Protein AF-A0A5Z1SLN7-F1 (afdb_monomer_lite)

Foldseek 3Di:
DDWFFFQFWDWDLDHGDGDDPVDGTDDPDDDDDDDPPPCPQRVLQVVVLLVVLHHDPVTPPIWTWIADPVRDIDIPVCSNVDPDDDDGDDPVCCCVAVVVVPDVPDDGPPPDDPPVVVVVVVVVVVVVVVVVVVVVVVVVVVVVVVVVVVVVVVVVVVVVQVVLQVVQVVVLPDPLNVLVDSPRGSVNSVVVCVVCVPPVPVVDDDPVVVVVVSVVSVDDDDPPPPDPPPDDPVVCVVVVVVVCVVVVPDDDDADPDDPVRLVVLVVQCVVVPPQDCQDARPVPRHGDHNVNSVNSVVRNDDPVPDPPPD

Structure (mmCIF, N/CA/C/O backbone):
data_AF-A0A5Z1SLN7-F1
#
_entry.id   AF-A0A5Z1SLN7-F1
#
loop_
_atom_site.group_PDB
_atom_site.id
_atom_site.type_symbol
_atom_site.label_atom_id
_atom_site.label_alt_id
_atom_site.label_comp_id
_atom_site.label_asym_id
_atom_site.label_entity_id
_atom_site.label_seq_id
_atom_site.pdbx_PDB_ins_code
_atom_site.Cartn_x
_atom_site.Cartn_y
_atom_site.Cartn_z
_atom_site.occupancy
_atom_site.B_iso_or_equiv
_atom_site.auth_seq_id
_atom_site.auth_comp_id
_atom_site.auth_asym_id
_atom_site.auth_atom_id
_atom_site.pdbx_PDB_model_num
ATOM 1 N N . MET A 1 1 ? -51.449 11.473 40.391 1.00 75.75 1 MET A N 1
ATOM 2 C CA . MET A 1 1 ? -52.541 10.590 39.923 1.00 75.75 1 MET A CA 1
ATOM 3 C C . MET A 1 1 ? -53.008 9.755 41.094 1.00 75.75 1 MET A C 1
ATOM 5 O O . MET A 1 1 ? -52.162 9.170 41.761 1.00 75.75 1 MET A O 1
ATOM 9 N N . LYS A 1 2 ? -54.315 9.719 41.356 1.00 82.62 2 LYS A N 1
ATOM 10 C CA . LYS A 1 2 ? -54.901 8.938 42.446 1.00 82.62 2 LYS A CA 1
ATOM 11 C C . LYS A 1 2 ? -55.608 7.702 41.888 1.00 82.62 2 LYS A C 1
ATOM 13 O O . LYS A 1 2 ? -56.300 7.783 40.874 1.00 82.62 2 LYS A O 1
ATOM 18 N N . ILE A 1 3 ? -55.428 6.566 42.557 1.00 88.38 3 ILE A N 1
ATOM 19 C CA . ILE A 1 3 ? -56.185 5.340 42.288 1.00 88.38 3 ILE A CA 1
ATOM 20 C C . ILE A 1 3 ? -57.550 5.462 42.968 1.00 88.38 3 ILE A C 1
ATOM 22 O O . ILE A 1 3 ? -57.599 5.763 44.157 1.00 88.38 3 ILE A O 1
ATOM 26 N N . LEU A 1 4 ? -58.639 5.201 42.242 1.00 89.69 4 LEU A N 1
ATOM 27 C CA . LEU A 1 4 ? -59.992 5.165 42.808 1.00 89.69 4 LEU A CA 1
ATOM 28 C C . LEU A 1 4 ? -60.385 3.756 43.250 1.00 89.69 4 LEU A C 1
ATOM 30 O O . LEU A 1 4 ? -60.827 3.566 44.377 1.00 89.69 4 LEU A O 1
ATOM 34 N N . LYS A 1 5 ? -60.213 2.747 42.386 1.00 90.25 5 LYS A N 1
ATOM 35 C CA . LYS A 1 5 ? -60.560 1.345 42.691 1.00 90.25 5 LYS A CA 1
ATOM 36 C C . LYS A 1 5 ? -59.898 0.348 41.744 1.00 90.25 5 LYS A C 1
ATOM 38 O O . LYS A 1 5 ? -59.530 0.698 40.622 1.00 90.25 5 LYS A O 1
ATOM 43 N N . PHE A 1 6 ? -59.823 -0.918 42.150 1.00 90.69 6 PHE A N 1
ATOM 44 C CA . PHE A 1 6 ? -59.476 -2.020 41.247 1.00 90.69 6 PHE A CA 1
ATOM 45 C C . PHE A 1 6 ? -60.722 -2.475 40.486 1.00 90.69 6 PHE A C 1
ATOM 47 O O . PHE A 1 6 ? -61.471 -3.297 40.984 1.00 90.69 6 PHE A O 1
ATOM 54 N N . ASN A 1 7 ? -60.973 -1.947 39.293 1.00 89.94 7 ASN A N 1
ATOM 55 C CA . ASN A 1 7 ? -62.189 -2.231 38.532 1.00 89.94 7 ASN A CA 1
ATOM 56 C C . ASN A 1 7 ? -62.413 -3.735 38.270 1.00 89.94 7 ASN A C 1
ATOM 58 O O . ASN A 1 7 ? -63.507 -4.242 38.519 1.00 89.94 7 ASN A O 1
ATOM 62 N N . GLU A 1 8 ? -61.380 -4.443 37.804 1.00 92.19 8 GLU A N 1
ATOM 63 C CA . GLU A 1 8 ? -61.419 -5.886 37.521 1.00 92.19 8 GLU A CA 1
ATOM 64 C C . GLU A 1 8 ? -60.108 -6.544 37.963 1.00 92.19 8 GLU A C 1
ATOM 66 O O . GLU A 1 8 ? -59.038 -5.973 37.747 1.00 92.19 8 GLU A O 1
ATOM 71 N N . ILE A 1 9 ? -60.168 -7.736 38.565 1.00 92.56 9 ILE A N 1
ATOM 72 C CA . ILE A 1 9 ? -58.982 -8.496 38.986 1.00 92.56 9 ILE A CA 1
ATOM 73 C C . ILE A 1 9 ? -59.133 -9.977 38.625 1.00 92.56 9 ILE A C 1
ATOM 75 O O . ILE A 1 9 ? -60.072 -10.651 39.052 1.00 92.56 9 ILE A O 1
ATOM 79 N N . ASN A 1 10 ? -58.151 -10.496 37.898 1.00 91.62 10 ASN A N 1
ATOM 80 C CA . ASN A 1 10 ? -57.899 -11.913 37.677 1.00 91.62 10 ASN A CA 1
ATOM 81 C C . ASN A 1 10 ? -56.412 -12.196 37.955 1.00 91.62 10 ASN A C 1
ATOM 83 O O . ASN A 1 10 ? -55.583 -12.220 37.047 1.00 91.62 10 ASN A O 1
ATOM 87 N N . PHE A 1 11 ? -56.062 -12.301 39.237 1.00 89.62 11 PHE A N 1
ATOM 88 C CA . PHE A 1 11 ? -54.682 -12.332 39.720 1.00 89.62 11 PHE A CA 1
ATOM 89 C C . PHE A 1 11 ? -54.619 -13.126 41.032 1.00 89.62 11 PHE A C 1
ATOM 91 O O . PHE A 1 11 ? -55.295 -12.787 42.008 1.00 89.62 11 PHE A O 1
ATOM 98 N N . GLY A 1 12 ? -53.812 -14.190 41.063 1.00 87.31 12 GLY A N 1
ATOM 99 C CA . GLY A 1 12 ? -53.668 -15.083 42.215 1.00 87.31 12 GLY A CA 1
ATOM 100 C C . GLY A 1 12 ? -54.995 -15.677 42.705 1.00 87.31 12 GLY A C 1
ATOM 101 O O . GLY A 1 12 ? -55.645 -16.443 42.001 1.00 87.31 12 GLY A O 1
ATOM 102 N N . SER A 1 13 ? -55.390 -15.342 43.936 1.00 88.94 13 SER A N 1
ATOM 103 C CA . SER A 1 13 ? -56.637 -15.820 44.556 1.00 88.94 13 SER A CA 1
ATOM 104 C C . SER A 1 13 ? -57.910 -15.141 44.028 1.00 88.94 13 SER A C 1
ATOM 106 O O . SER A 1 13 ? -59.005 -15.656 44.252 1.00 88.94 13 SER A O 1
ATOM 108 N N . TYR A 1 14 ? -57.796 -14.021 43.306 1.00 90.25 14 TYR A N 1
ATOM 109 C CA . TYR A 1 14 ? -58.937 -13.344 42.692 1.00 90.25 14 TYR A CA 1
ATOM 110 C C . TYR A 1 14 ? -59.193 -13.906 41.295 1.00 90.25 14 TYR A C 1
ATOM 112 O O . TYR A 1 14 ? -58.347 -13.761 40.415 1.00 90.25 14 TYR A O 1
ATOM 120 N N . LYS A 1 15 ? -60.373 -14.497 41.081 1.00 89.62 15 LYS A N 1
ATOM 121 C CA . LYS A 1 15 ? -60.847 -14.966 39.770 1.00 89.62 15 LYS A CA 1
ATOM 122 C C . LYS A 1 15 ? -62.036 -14.121 39.327 1.00 89.62 15 LYS A C 1
ATOM 124 O O . LYS A 1 15 ? -63.084 -14.178 39.964 1.00 89.62 15 LYS A O 1
ATOM 129 N N . ASN A 1 16 ? -61.872 -13.350 38.250 1.00 88.69 16 ASN A N 1
ATOM 130 C CA . ASN A 1 16 ? -62.908 -12.473 37.678 1.00 88.69 16 ASN A CA 1
ATOM 131 C C . ASN A 1 16 ? -63.595 -11.556 38.708 1.00 88.69 16 ASN A C 1
ATOM 133 O O . ASN A 1 16 ? -64.800 -11.304 38.638 1.00 88.69 16 ASN A O 1
ATOM 137 N N . PHE A 1 17 ? -62.835 -11.064 39.682 1.00 91.31 17 PHE A N 1
ATOM 138 C CA . PHE A 1 17 ? -63.358 -10.187 40.717 1.00 91.31 17 PHE A CA 1
ATOM 139 C C . PHE A 1 17 ? -63.682 -8.809 40.133 1.00 91.31 17 PHE A C 1
ATOM 141 O O . PHE A 1 17 ? -62.867 -8.233 39.410 1.00 91.31 17 PHE A O 1
ATOM 148 N N . LYS A 1 18 ? -64.854 -8.270 40.479 1.00 91.06 18 LYS A N 1
ATOM 149 C CA . LYS A 1 18 ? -65.294 -6.923 40.100 1.00 91.06 18 LYS A CA 1
ATOM 150 C C . LYS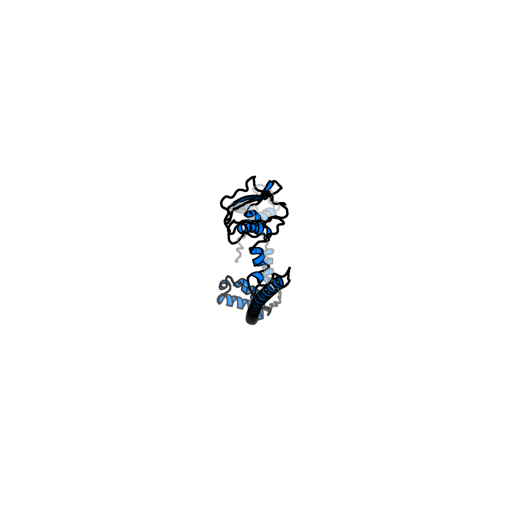 A 1 18 ? -65.549 -6.093 41.347 1.00 91.06 18 LYS A C 1
ATOM 152 O O . LYS A 1 18 ? -66.244 -6.537 42.260 1.00 91.06 18 LYS A O 1
ATOM 157 N N . TRP A 1 19 ? -65.019 -4.875 41.368 1.00 89.12 19 TRP A N 1
ATOM 158 C CA . TRP A 1 19 ? -65.213 -3.960 42.493 1.00 89.12 19 TRP A CA 1
ATOM 159 C C . TRP A 1 19 ? -66.596 -3.330 42.422 1.00 89.12 19 TRP A C 1
ATOM 161 O O . TRP A 1 19 ? -66.829 -2.364 41.687 1.00 89.12 19 TRP A O 1
ATOM 171 N N . GLY A 1 20 ? -67.523 -3.952 43.149 1.00 82.44 20 GLY A N 1
ATOM 172 C CA . GLY A 1 20 ? -68.922 -3.553 43.201 1.00 82.44 20 GLY A CA 1
ATOM 173 C C . GLY A 1 20 ? -69.126 -2.161 43.799 1.00 82.44 20 GLY A C 1
ATOM 174 O O . GLY A 1 20 ? -68.256 -1.617 44.474 1.00 82.44 20 GLY A O 1
ATOM 175 N N . ASN A 1 21 ? -70.318 -1.608 43.576 1.00 77.19 21 ASN A N 1
ATOM 176 C CA . ASN A 1 21 ? -70.695 -0.267 44.042 1.00 77.19 21 ASN A CA 1
ATOM 177 C C . ASN A 1 21 ? -70.810 -0.158 45.572 1.00 77.19 21 ASN A C 1
ATOM 179 O O . ASN A 1 21 ? -70.853 0.942 46.104 1.00 77.19 21 ASN A O 1
ATOM 183 N N . ASN A 1 22 ? -70.837 -1.294 46.272 1.00 82.56 22 ASN A N 1
ATOM 184 C CA . ASN A 1 22 ? -70.944 -1.358 47.730 1.00 82.56 22 ASN A CA 1
ATOM 185 C C . ASN A 1 22 ? -69.575 -1.265 48.427 1.00 82.56 22 ASN A C 1
ATOM 187 O O . ASN A 1 22 ? -69.512 -1.310 49.652 1.00 82.56 22 ASN A O 1
ATOM 191 N N . LEU A 1 23 ? -68.479 -1.208 47.665 1.00 84.88 23 LEU A N 1
ATOM 192 C CA . LEU A 1 23 ? -67.124 -1.091 48.191 1.00 84.88 23 LEU A CA 1
ATOM 193 C C . LEU A 1 23 ? -66.634 0.346 48.038 1.00 84.88 23 LEU A C 1
ATOM 195 O O . LEU A 1 23 ? -66.737 0.928 46.958 1.00 84.88 23 LEU A O 1
ATOM 199 N N . GLU A 1 24 ? -66.056 0.886 49.108 1.00 88.00 24 GLU A N 1
ATOM 200 C CA . GLU A 1 24 ? -65.474 2.226 49.094 1.00 88.00 24 GLU A CA 1
ATOM 201 C C . GLU A 1 24 ? -64.303 2.333 48.103 1.00 88.00 24 GLU A C 1
ATOM 203 O O . GLU A 1 24 ? -63.611 1.355 47.791 1.00 88.00 24 GLU A O 1
ATOM 208 N N . GLU A 1 25 ? -64.088 3.550 47.611 1.00 91.44 25 GLU A N 1
ATOM 209 C CA . GLU A 1 25 ? -62.904 3.916 46.839 1.00 91.44 25 GLU A CA 1
ATOM 210 C C . GLU A 1 25 ? -61.678 4.089 47.746 1.00 91.44 25 GLU A C 1
ATOM 212 O O . GLU A 1 25 ? -61.784 4.333 48.952 1.00 91.44 25 GLU A O 1
ATOM 217 N N . PHE A 1 26 ? -60.489 3.992 47.151 1.00 91.38 26 PHE A N 1
ATOM 218 C CA . PHE A 1 26 ? -59.230 4.186 47.856 1.00 91.38 26 PHE A CA 1
ATOM 219 C C . PHE A 1 26 ? -59.092 5.619 48.392 1.00 91.38 26 PHE A C 1
ATOM 221 O O . PHE A 1 26 ? -59.265 6.624 47.691 1.00 91.38 26 PHE A O 1
ATOM 228 N N . LYS A 1 27 ? -58.701 5.708 49.662 1.00 90.69 27 LYS A N 1
ATOM 229 C CA . LYS A 1 27 ? -58.324 6.942 50.362 1.00 90.69 27 LYS A CA 1
ATOM 230 C C . LYS A 1 27 ? -56.803 7.127 50.313 1.00 90.69 27 LYS A C 1
ATOM 232 O O . LYS A 1 27 ? -56.095 6.341 49.690 1.00 90.69 27 LYS A O 1
ATOM 237 N N . THR A 1 28 ? -56.276 8.161 50.966 1.00 88.25 28 THR A N 1
ATOM 238 C CA . THR A 1 28 ? -54.818 8.370 51.082 1.00 88.25 28 THR A CA 1
ATOM 239 C C . THR A 1 28 ? -54.135 7.224 51.833 1.00 88.25 28 THR A C 1
ATOM 241 O O . THR A 1 28 ? -53.036 6.812 51.480 1.00 88.25 28 THR A O 1
ATOM 244 N N . ILE A 1 29 ? -54.808 6.675 52.849 1.00 91.25 29 ILE A N 1
ATOM 245 C CA . ILE A 1 29 ? -54.355 5.522 53.631 1.00 91.25 29 ILE A CA 1
ATOM 246 C C . ILE A 1 29 ? -55.463 4.476 53.598 1.00 91.25 29 ILE A C 1
ATOM 248 O O . ILE A 1 29 ? -56.622 4.790 53.863 1.00 91.25 29 ILE A O 1
ATOM 252 N N . ASN A 1 30 ? -55.105 3.234 53.275 1.00 91.62 30 ASN A N 1
ATOM 253 C CA . ASN A 1 30 ? -56.046 2.124 53.161 1.00 91.62 30 ASN A CA 1
ATOM 254 C C . ASN A 1 30 ? -55.505 0.925 53.928 1.00 91.62 30 ASN A C 1
ATOM 256 O O . ASN A 1 30 ? -54.375 0.496 53.694 1.00 91.62 30 ASN A O 1
ATOM 260 N N . ILE A 1 31 ? -56.319 0.378 54.827 1.00 92.56 31 ILE A N 1
ATOM 261 C CA . ILE A 1 31 ? -55.954 -0.765 55.663 1.00 92.56 31 ILE A CA 1
ATOM 262 C C . ILE A 1 31 ? -56.856 -1.937 55.285 1.00 92.56 31 ILE A C 1
ATOM 264 O O . ILE A 1 31 ? -58.069 -1.885 55.473 1.00 92.56 31 ILE A O 1
ATOM 268 N N . PHE A 1 32 ? -56.254 -3.008 54.770 1.00 90.62 32 PHE A N 1
ATOM 269 C CA . PHE A 1 32 ? -56.955 -4.241 54.411 1.00 90.62 32 PHE A CA 1
ATOM 270 C C . PHE A 1 32 ? -56.711 -5.312 55.474 1.00 90.62 32 PHE A C 1
ATOM 272 O O . PHE A 1 32 ? -55.586 -5.781 55.643 1.00 90.62 32 PHE A O 1
ATOM 279 N N . TYR A 1 33 ? -57.769 -5.746 56.158 1.00 91.50 33 TYR A N 1
ATOM 280 C CA . TYR A 1 33 ? -57.727 -6.808 57.167 1.00 91.50 33 TYR A CA 1
ATOM 281 C C . TYR A 1 33 ? -58.798 -7.872 56.888 1.00 91.50 33 TYR A C 1
ATOM 283 O O . TYR A 1 33 ? -59.703 -7.675 56.083 1.00 91.50 33 TYR A O 1
ATOM 291 N N . GLY A 1 34 ? -58.653 -9.058 57.482 1.00 90.88 34 GLY A N 1
ATOM 292 C CA . GLY A 1 34 ? -59.536 -10.198 57.218 1.00 90.88 34 GLY A CA 1
ATOM 293 C C . GLY A 1 34 ? -58.877 -11.538 57.531 1.00 90.88 34 GLY A C 1
ATOM 294 O O . GLY A 1 34 ? -57.684 -11.590 57.836 1.00 90.88 34 GLY A O 1
ATOM 295 N N . ARG A 1 35 ? -59.633 -12.635 57.411 1.00 91.00 35 ARG A N 1
ATOM 296 C CA . ARG A 1 35 ? -59.171 -14.003 57.733 1.00 91.00 35 ARG A CA 1
ATOM 297 C C . ARG A 1 35 ? -57.972 -14.432 56.885 1.00 91.00 35 ARG A C 1
ATOM 299 O O . ARG A 1 35 ? -57.740 -13.907 55.796 1.00 91.00 35 ARG A O 1
ATOM 306 N N . ASN A 1 36 ? -57.206 -15.409 57.362 1.00 87.06 36 ASN A N 1
ATOM 307 C CA . ASN A 1 36 ? -56.159 -16.028 56.548 1.00 87.06 36 ASN A CA 1
ATOM 308 C C . ASN A 1 36 ? -56.747 -16.538 55.225 1.00 87.06 36 ASN A C 1
ATOM 310 O O . ASN A 1 36 ? -57.910 -16.931 55.175 1.00 87.06 36 ASN A O 1
ATOM 314 N N . TYR A 1 37 ? -55.954 -16.472 54.154 1.00 84.44 37 TYR A N 1
ATOM 315 C CA . TYR A 1 37 ? -56.356 -16.849 52.791 1.00 84.44 37 TYR A CA 1
ATOM 316 C C . TYR A 1 37 ? -57.444 -15.979 52.134 1.00 84.44 37 TYR A C 1
ATOM 318 O O . TYR A 1 37 ? -57.849 -16.260 51.014 1.00 84.44 37 TYR A O 1
ATOM 326 N N . SER A 1 38 ? -57.849 -14.857 52.740 1.00 87.56 38 SER A N 1
ATOM 327 C CA . SER A 1 38 ? -58.841 -13.933 52.159 1.00 87.56 38 SER A CA 1
ATOM 328 C C . SER A 1 38 ? -58.334 -13.064 50.988 1.00 87.56 38 SER A C 1
ATOM 330 O O . SER A 1 38 ? -58.973 -12.074 50.652 1.00 87.56 38 SER A O 1
ATOM 332 N N . GLY A 1 39 ? -57.152 -13.341 50.429 1.00 88.38 39 GLY A N 1
ATOM 333 C CA . GLY A 1 39 ? -56.602 -12.609 49.275 1.00 88.38 39 GLY A CA 1
ATOM 334 C C . GLY A 1 39 ? -55.884 -11.277 49.556 1.00 88.38 39 GLY A C 1
ATOM 335 O O . GLY A 1 39 ? -55.365 -10.669 48.626 1.00 88.38 39 GLY A O 1
ATOM 336 N N . LYS A 1 40 ? -55.751 -10.836 50.817 1.00 91.69 40 LYS A N 1
ATOM 337 C CA . LYS A 1 40 ? -55.097 -9.549 51.177 1.00 91.69 40 LYS A CA 1
ATOM 338 C C . LYS A 1 40 ? -53.711 -9.366 50.551 1.00 91.69 40 LYS A C 1
ATOM 340 O O . LYS A 1 40 ? -53.435 -8.348 49.922 1.00 91.69 40 LYS A O 1
ATOM 345 N N . THR A 1 41 ? -52.842 -10.367 50.700 1.00 89.69 41 THR A N 1
ATOM 346 C CA . THR A 1 41 ? -51.478 -10.325 50.159 1.00 89.69 41 THR A CA 1
ATOM 347 C C . THR A 1 41 ? -51.499 -10.237 48.637 1.00 89.69 41 THR A C 1
ATOM 349 O O . THR A 1 41 ? -50.784 -9.421 48.066 1.00 89.69 41 THR A O 1
ATOM 352 N N . THR A 1 42 ? -52.374 -11.005 47.985 1.00 90.19 42 THR A N 1
ATOM 353 C CA . THR A 1 42 ? -52.568 -10.973 46.533 1.00 90.19 42 THR A CA 1
ATOM 354 C C . THR A 1 42 ? -52.953 -9.575 46.045 1.00 90.19 42 THR A C 1
ATOM 356 O O . THR A 1 42 ? -52.324 -9.067 45.124 1.00 90.19 42 THR A O 1
ATOM 359 N N . LEU A 1 43 ? -53.908 -8.914 46.707 1.00 90.94 43 LEU A N 1
ATOM 360 C CA . LEU A 1 43 ? -54.314 -7.547 46.365 1.00 90.94 43 LEU A CA 1
ATOM 361 C C . LEU A 1 43 ? -53.161 -6.549 46.552 1.00 90.94 43 LEU A C 1
ATOM 363 O O . LEU A 1 43 ? -52.874 -5.744 45.668 1.00 90.94 43 LEU A O 1
ATOM 367 N N . SER A 1 44 ? -52.454 -6.642 47.683 1.00 92.31 44 SER A N 1
ATOM 368 C CA . SER A 1 44 ? -51.310 -5.770 47.973 1.00 92.31 44 SER A CA 1
ATOM 369 C C . SER A 1 44 ? -50.165 -5.940 46.968 1.00 92.31 44 SER A C 1
ATOM 371 O O . SER A 1 44 ? -49.479 -4.974 46.658 1.00 92.31 44 SER A O 1
ATOM 373 N N . ARG A 1 45 ? -49.974 -7.145 46.413 1.00 91.88 45 ARG A N 1
ATOM 374 C CA . ARG A 1 45 ? -48.933 -7.427 45.415 1.00 91.88 45 ARG A CA 1
ATOM 375 C C . ARG A 1 45 ? -49.182 -6.711 44.095 1.00 91.88 45 ARG A C 1
ATOM 377 O O . ARG A 1 45 ? -48.220 -6.240 43.502 1.00 91.88 45 ARG A O 1
ATOM 384 N N . ILE A 1 46 ? -50.444 -6.563 43.685 1.00 91.62 46 ILE A N 1
ATOM 385 C CA . ILE A 1 46 ? -50.804 -5.773 42.499 1.00 91.62 46 ILE A CA 1
ATOM 386 C C . ILE A 1 46 ? -50.368 -4.318 42.699 1.00 91.62 46 ILE A C 1
ATOM 388 O O . ILE A 1 46 ? -49.665 -3.770 41.857 1.00 91.62 46 ILE A O 1
ATOM 392 N N . ALA A 1 47 ? -50.714 -3.708 43.838 1.00 91.62 47 ALA A N 1
ATOM 393 C CA . ALA A 1 47 ? -50.272 -2.350 44.157 1.00 91.62 47 ALA A CA 1
ATOM 394 C C . ALA A 1 47 ? -48.737 -2.261 44.253 1.00 91.62 47 ALA A C 1
ATOM 396 O O . ALA A 1 47 ? -48.130 -1.355 43.694 1.00 91.62 47 ALA A O 1
ATOM 397 N N . ARG A 1 48 ? -48.081 -3.236 44.888 1.00 91.38 48 ARG A N 1
ATOM 398 C CA . ARG A 1 48 ? -46.619 -3.255 45.040 1.00 91.38 48 ARG A CA 1
ATOM 399 C C . ARG A 1 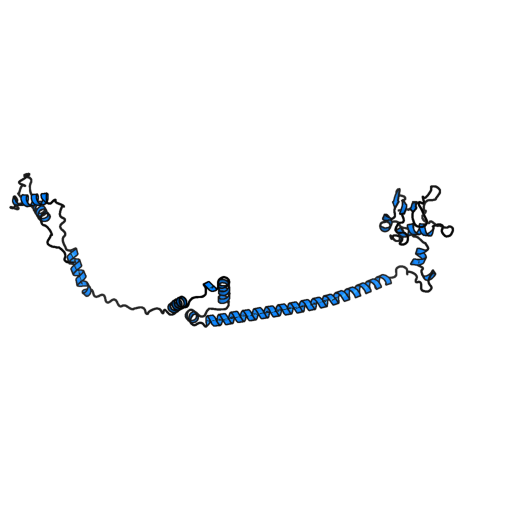48 ? -45.889 -3.327 43.696 1.00 91.38 48 ARG A C 1
ATOM 401 O O . ARG A 1 48 ? -44.813 -2.751 43.561 1.00 91.38 48 ARG A O 1
ATOM 408 N N . SER A 1 49 ? -46.463 -3.992 42.693 1.00 91.31 49 SER A N 1
ATOM 409 C CA . SER A 1 49 ? -45.888 -4.012 41.346 1.00 91.31 49 SER A CA 1
ATOM 410 C C . SER A 1 49 ? -45.748 -2.608 40.755 1.00 91.31 49 SER A C 1
ATOM 412 O O . SER A 1 49 ? -44.719 -2.311 40.150 1.00 91.31 49 SER A O 1
ATOM 414 N N . PHE A 1 50 ? -46.724 -1.726 40.991 1.00 90.56 50 PHE A N 1
ATOM 415 C CA . PHE A 1 50 ? -46.646 -0.321 40.581 1.00 90.56 50 PHE A CA 1
ATOM 416 C C . PHE A 1 50 ? -45.647 0.491 41.424 1.00 90.56 50 PHE A C 1
ATOM 418 O O . PHE A 1 50 ? -44.971 1.350 40.869 1.00 90.56 50 PHE A O 1
ATOM 425 N N . GLU A 1 51 ? -45.488 0.197 42.722 1.00 90.62 51 GLU A N 1
ATOM 426 C CA . GLU A 1 51 ? -44.461 0.838 43.567 1.00 90.62 51 GLU A CA 1
ATOM 427 C C . GLU A 1 51 ? -43.038 0.522 43.075 1.00 90.62 51 GLU A C 1
ATOM 429 O O . GLU A 1 51 ? -42.205 1.417 42.941 1.00 90.62 51 GLU A O 1
ATOM 434 N N . LEU A 1 52 ? -42.754 -0.756 42.803 1.00 89.56 52 LEU A N 1
ATOM 435 C CA . LEU A 1 52 ? -41.425 -1.227 42.393 1.00 89.56 52 LEU A CA 1
ATOM 436 C C . LEU A 1 52 ? -41.175 -1.117 40.884 1.00 89.56 52 LEU A C 1
ATOM 438 O O . LEU A 1 52 ? -40.074 -1.428 40.429 1.00 89.56 52 LEU A O 1
ATOM 442 N N . LYS A 1 53 ? -42.191 -0.721 40.105 1.00 89.62 53 LYS A N 1
ATOM 443 C CA . LYS A 1 53 ? -42.175 -0.713 38.632 1.00 89.62 53 LYS A CA 1
ATOM 444 C C . LYS A 1 53 ? -41.727 -2.056 38.045 1.00 89.62 53 LYS A C 1
ATOM 446 O O . LYS A 1 53 ? -41.008 -2.108 37.048 1.00 89.62 53 LYS A O 1
ATOM 451 N N . LYS A 1 54 ? -42.142 -3.153 38.684 1.00 89.19 54 LYS A N 1
ATOM 452 C CA . LYS A 1 54 ? -41.757 -4.527 38.337 1.00 89.19 54 LYS A CA 1
ATOM 453 C C . LYS A 1 54 ? -42.957 -5.460 38.474 1.00 89.19 54 LYS A C 1
ATOM 455 O O . LYS A 1 54 ? -43.696 -5.412 39.459 1.00 89.19 54 LYS A O 1
ATOM 460 N N . HIS A 1 55 ? -43.137 -6.340 37.495 1.00 85.94 55 HIS A N 1
ATOM 461 C CA . HIS A 1 55 ? -44.146 -7.393 37.568 1.00 85.94 55 HIS A CA 1
ATOM 462 C C . HIS A 1 55 ? -43.852 -8.359 38.719 1.00 85.94 55 HIS A C 1
ATOM 464 O O . HIS A 1 55 ? -42.697 -8.600 39.072 1.00 85.94 55 HIS A O 1
ATOM 470 N N . ASN A 1 56 ? -44.908 -8.901 39.321 1.00 82.88 56 ASN A N 1
ATOM 471 C CA . ASN A 1 56 ? -44.763 -9.926 40.342 1.00 82.88 56 ASN A CA 1
ATOM 472 C C . ASN A 1 56 ? -44.313 -11.248 39.696 1.00 82.88 56 ASN A C 1
ATOM 474 O O . ASN A 1 56 ? -44.935 -11.702 38.740 1.00 82.88 56 ASN A O 1
ATOM 478 N N . GLU A 1 57 ? -43.256 -11.858 40.229 1.00 79.88 57 GLU A N 1
ATOM 479 C CA . GLU A 1 57 ? -42.663 -13.083 39.674 1.00 79.88 57 GLU A CA 1
ATOM 480 C C . GLU A 1 57 ? -43.566 -14.317 39.849 1.00 79.88 57 GLU A C 1
ATOM 482 O O . GLU A 1 57 ? -43.529 -15.215 39.014 1.00 79.88 57 GLU A O 1
ATOM 487 N N . ASP A 1 58 ? -44.429 -14.336 40.873 1.00 76.94 58 ASP A N 1
ATOM 488 C CA . ASP A 1 58 ? -45.303 -15.480 41.174 1.00 76.94 58 ASP A CA 1
ATOM 489 C C . ASP A 1 58 ? -46.535 -15.551 40.247 1.00 76.94 58 ASP A C 1
ATOM 491 O O . ASP A 1 58 ? -47.206 -16.581 40.183 1.00 76.94 58 ASP A O 1
ATOM 495 N N . PHE A 1 59 ? -46.883 -14.454 39.561 1.00 76.88 59 PHE A N 1
ATOM 496 C CA . PHE A 1 59 ? -48.147 -14.316 38.822 1.00 76.88 59 PHE A CA 1
ATOM 497 C C . PHE A 1 59 ? -47.967 -13.540 37.509 1.00 76.88 59 PHE A C 1
ATOM 499 O O . PHE A 1 59 ? -48.547 -12.468 37.319 1.00 76.88 59 PHE A O 1
ATOM 506 N N . LEU A 1 60 ? -47.167 -14.099 36.599 1.00 73.25 60 LEU A N 1
ATOM 507 C CA . LEU A 1 60 ? -46.849 -13.493 35.300 1.00 73.25 60 LEU A CA 1
ATOM 508 C C . LEU A 1 60 ? -48.078 -13.332 34.382 1.00 73.25 60 LEU A C 1
ATOM 510 O O . LEU A 1 60 ? -48.178 -12.327 33.685 1.00 73.25 60 LEU A O 1
ATOM 514 N N . ASP A 1 61 ? -49.044 -14.254 34.447 1.00 77.19 61 ASP A N 1
ATOM 515 C CA . ASP A 1 61 ? -50.262 -14.247 33.610 1.00 77.19 61 ASP A CA 1
ATOM 516 C C . ASP A 1 61 ? -51.448 -13.485 34.235 1.00 77.19 61 ASP A C 1
ATOM 518 O O . ASP A 1 61 ? -52.593 -13.572 33.779 1.00 77.19 61 ASP A O 1
ATOM 522 N N . GLY A 1 62 ? -51.210 -12.775 35.338 1.00 82.38 62 GLY A N 1
ATOM 523 C CA . GLY A 1 62 ? -52.262 -12.079 36.061 1.00 82.38 62 GLY A CA 1
ATOM 524 C C . GLY A 1 62 ? -52.733 -10.807 35.345 1.00 82.38 62 GLY A C 1
ATOM 525 O O . GLY A 1 62 ? -51.931 -9.966 34.946 1.00 82.38 62 GLY A O 1
ATOM 526 N N . ASN A 1 63 ? -54.052 -10.629 35.245 1.00 89.94 63 ASN A N 1
ATOM 527 C CA . ASN A 1 63 ? -54.687 -9.491 34.580 1.00 89.94 63 ASN A CA 1
ATOM 528 C C . ASN A 1 63 ? -55.498 -8.663 35.577 1.00 89.94 63 ASN A C 1
ATOM 530 O O . ASN A 1 63 ? -56.244 -9.206 36.391 1.00 89.94 63 ASN A O 1
ATOM 534 N N . PHE A 1 64 ? -55.401 -7.341 35.505 1.00 92.19 64 PHE A N 1
ATOM 535 C CA . PHE A 1 64 ? -56.194 -6.442 36.343 1.00 92.19 64 PHE A CA 1
ATOM 536 C C . PHE A 1 64 ? -56.414 -5.099 35.646 1.00 92.19 64 PHE A C 1
ATOM 538 O O . PHE A 1 64 ? -55.647 -4.704 34.771 1.00 92.19 64 PHE A O 1
ATOM 545 N N . LYS A 1 65 ? -57.462 -4.386 36.057 1.00 92.56 65 LYS A N 1
ATOM 546 C CA . LYS A 1 65 ? -57.757 -3.016 35.629 1.00 92.56 65 LYS A CA 1
ATOM 547 C C . LYS A 1 65 ? -57.942 -2.131 36.844 1.00 92.56 65 LYS A C 1
ATOM 549 O O . LYS A 1 65 ? -58.788 -2.412 37.692 1.00 92.56 65 LYS A O 1
ATOM 554 N N . ILE A 1 66 ? -57.198 -1.039 36.904 1.00 91.38 66 ILE A N 1
ATOM 555 C CA . ILE A 1 66 ? -57.258 -0.049 37.979 1.00 91.38 66 ILE A CA 1
ATOM 556 C C . ILE A 1 66 ? -57.862 1.225 37.418 1.00 91.38 66 ILE A C 1
ATOM 558 O O . ILE A 1 66 ? -57.366 1.727 36.418 1.00 91.38 66 ILE A O 1
ATOM 562 N N . LYS A 1 67 ? -58.910 1.749 38.051 1.00 91.19 67 LYS A N 1
ATOM 563 C CA . LYS A 1 67 ? -59.518 3.023 37.666 1.00 91.19 67 LYS A CA 1
ATOM 564 C C . LYS A 1 67 ? -58.800 4.174 38.367 1.00 91.19 67 LYS A C 1
ATOM 566 O O . LYS A 1 67 ? -58.640 4.139 39.592 1.00 91.19 67 LYS A O 1
ATOM 571 N N . LEU A 1 68 ? -58.414 5.182 37.599 1.00 90.44 68 LEU A N 1
ATOM 572 C CA . LEU A 1 68 ? -57.833 6.429 38.082 1.00 90.44 68 LEU A CA 1
ATOM 573 C C . LEU A 1 68 ? -58.886 7.545 38.164 1.00 90.44 68 LEU A C 1
ATOM 575 O O . LEU A 1 68 ? -59.988 7.435 37.625 1.00 90.44 68 LEU A O 1
ATOM 579 N N . GLU A 1 69 ? -58.535 8.619 38.866 1.00 87.75 69 GLU A N 1
ATOM 580 C CA . GLU A 1 69 ? -59.382 9.806 39.051 1.00 87.75 69 GLU A CA 1
ATOM 581 C C . GLU A 1 69 ? -59.667 10.570 37.748 1.00 87.75 69 GLU A C 1
ATOM 583 O O . GLU A 1 69 ? -60.749 11.122 37.583 1.00 87.75 69 GLU A O 1
ATOM 588 N N . ASP A 1 70 ? -58.742 10.529 36.788 1.00 84.75 70 ASP A N 1
ATOM 589 C CA . ASP A 1 70 ? -58.877 11.136 35.455 1.00 84.75 70 ASP A CA 1
ATOM 590 C C . ASP A 1 70 ? -59.785 10.334 34.499 1.00 84.75 70 ASP A C 1
ATOM 592 O O . ASP A 1 70 ? -59.963 10.708 33.343 1.00 84.75 70 ASP A O 1
ATOM 596 N N . GLY A 1 71 ? -60.360 9.223 34.970 1.00 81.50 71 GLY A N 1
ATOM 597 C CA . GLY A 1 71 ? -61.193 8.322 34.176 1.00 81.50 71 GLY A CA 1
ATOM 598 C C . GLY A 1 71 ? -60.411 7.283 33.369 1.00 81.50 71 GLY A C 1
ATOM 599 O O . GLY A 1 71 ? -61.035 6.381 32.805 1.00 81.50 71 GLY A O 1
ATOM 600 N N . ASN A 1 72 ? -59.075 7.348 33.355 1.00 89.00 72 ASN A N 1
ATOM 601 C CA . ASN A 1 72 ? -58.234 6.368 32.677 1.00 89.00 72 ASN A CA 1
ATOM 602 C C . ASN A 1 72 ? -58.117 5.064 33.477 1.00 89.00 72 ASN A C 1
ATOM 604 O O . ASN A 1 72 ? -58.381 4.997 34.685 1.00 89.00 72 ASN A O 1
ATOM 608 N N . PHE A 1 73 ? -57.686 4.010 32.783 1.00 90.19 73 PHE A N 1
ATOM 609 C CA . PHE A 1 73 ? -57.434 2.704 33.378 1.00 90.19 73 PHE A CA 1
ATOM 610 C C . PHE A 1 73 ? -55.969 2.308 33.236 1.00 90.19 73 PHE A C 1
ATOM 612 O O . PHE A 1 73 ? -55.395 2.448 32.161 1.00 90.19 73 PHE A O 1
ATOM 619 N N . LEU A 1 74 ? -55.396 1.757 34.307 1.00 91.06 74 LEU A N 1
ATOM 620 C CA . LEU A 1 74 ? -54.096 1.093 34.264 1.00 91.06 74 LEU A CA 1
ATOM 621 C C . LEU A 1 74 ? -54.273 -0.418 34.243 1.00 91.06 74 LEU A C 1
ATOM 623 O O . LEU A 1 74 ? -55.119 -0.973 34.953 1.00 91.06 74 LEU A O 1
ATOM 627 N N . THR A 1 75 ? -53.432 -1.069 33.456 1.00 91.38 75 THR A N 1
ATOM 628 C CA . THR A 1 75 ? -53.386 -2.518 33.277 1.00 91.38 75 THR A CA 1
ATOM 629 C C . THR A 1 75 ? -52.026 -3.070 33.693 1.00 91.38 75 THR A C 1
ATOM 631 O O . THR A 1 75 ? -51.116 -2.327 34.068 1.00 91.38 75 THR A O 1
ATOM 634 N N . GLN A 1 76 ? -51.860 -4.388 33.606 1.00 87.25 76 GLN A N 1
ATOM 635 C CA . GLN A 1 76 ? -50.579 -5.051 33.830 1.00 87.25 76 GLN A CA 1
ATOM 636 C C . GLN A 1 76 ? -49.458 -4.481 32.948 1.00 87.25 76 GLN A C 1
ATOM 638 O O . GLN A 1 76 ? -48.331 -4.360 33.414 1.00 87.25 76 GLN A O 1
ATOM 643 N N . ASN A 1 77 ? -49.759 -4.046 31.721 1.00 89.12 77 ASN A N 1
ATOM 644 C CA . ASN A 1 77 ? -48.756 -3.514 30.790 1.00 89.12 77 ASN A CA 1
ATOM 645 C C . ASN A 1 77 ? -48.212 -2.138 31.208 1.00 89.12 77 ASN A C 1
ATOM 647 O O . ASN A 1 77 ? -47.132 -1.733 30.773 1.00 89.12 77 ASN A O 1
ATOM 651 N N . ASP A 1 78 ? -48.936 -1.429 32.074 1.00 90.06 78 ASP A N 1
ATOM 652 C CA . ASP A 1 78 ? -48.602 -0.066 32.488 1.00 90.06 78 ASP A CA 1
ATOM 653 C C . ASP A 1 78 ? -47.739 -0.030 33.756 1.00 90.06 78 ASP A C 1
ATOM 655 O O . ASP A 1 78 ? -47.240 1.028 34.137 1.00 90.06 78 ASP A O 1
ATOM 659 N N . VAL A 1 79 ? -47.516 -1.184 34.395 1.00 87.12 79 VAL A N 1
ATOM 660 C CA . VAL A 1 79 ? -46.795 -1.328 35.671 1.00 87.12 79 VAL A CA 1
ATOM 661 C C . VAL A 1 79 ? -45.429 -0.639 35.657 1.00 87.12 79 VAL A C 1
ATOM 663 O O . VAL A 1 79 ? -45.109 0.113 36.574 1.00 87.12 79 VAL A O 1
ATOM 666 N N . ILE A 1 80 ? -44.632 -0.856 34.608 1.00 87.94 80 ILE A N 1
ATOM 667 C CA . ILE A 1 80 ? -43.260 -0.327 34.515 1.00 87.94 80 ILE A CA 1
ATOM 668 C C . ILE A 1 80 ? -43.257 1.184 34.228 1.00 87.94 80 ILE A C 1
ATOM 670 O O . ILE A 1 80 ? -42.395 1.919 34.709 1.00 87.94 80 ILE A O 1
ATOM 674 N N . LYS A 1 81 ? -44.221 1.659 33.429 1.00 87.00 81 LYS A N 1
ATOM 675 C CA . LYS A 1 81 ? -44.276 3.043 32.923 1.00 87.00 81 LYS A CA 1
ATOM 676 C C . LYS A 1 81 ? -45.083 3.986 33.812 1.00 87.00 81 LYS A C 1
ATOM 678 O O . LYS A 1 81 ? -45.095 5.189 33.570 1.00 87.00 81 LYS A O 1
ATOM 683 N N . SER A 1 82 ? -45.764 3.452 34.818 1.00 84.00 82 SER A N 1
ATOM 684 C CA . SER A 1 82 ? -46.629 4.231 35.688 1.00 84.00 82 SER A CA 1
ATOM 685 C C . SER A 1 82 ? -45.852 5.235 36.548 1.00 84.00 82 SER A C 1
ATOM 687 O O . SER A 1 82 ? -44.748 4.967 37.034 1.00 84.00 82 SER A O 1
ATOM 689 N N . ASN A 1 83 ? -46.477 6.395 36.761 1.00 84.50 83 ASN A N 1
ATOM 690 C CA . ASN A 1 83 ? -46.007 7.470 37.639 1.00 84.50 83 ASN A CA 1
ATOM 691 C C . ASN A 1 83 ? -46.850 7.568 38.921 1.00 84.50 83 ASN A C 1
ATOM 693 O O . ASN A 1 83 ? -47.006 8.645 39.496 1.00 84.50 83 ASN A O 1
ATOM 697 N N . LEU A 1 84 ? -47.443 6.452 39.347 1.00 85.81 84 LEU A N 1
ATOM 698 C CA . LEU A 1 84 ? -48.147 6.373 40.619 1.00 85.81 84 LEU A CA 1
ATOM 699 C C . LEU A 1 84 ? -47.161 6.495 41.785 1.00 85.81 84 LEU A C 1
ATOM 701 O O . LEU A 1 84 ? -46.195 5.742 41.867 1.00 85.81 84 LEU A O 1
ATOM 705 N N . ASP A 1 85 ? -47.445 7.418 42.702 1.00 88.62 85 ASP A N 1
ATOM 706 C CA . ASP A 1 85 ? -46.745 7.519 43.980 1.00 88.62 85 ASP A CA 1
ATOM 707 C C . ASP A 1 85 ? -47.533 6.743 45.035 1.00 88.62 85 ASP A C 1
ATOM 709 O O . ASP A 1 85 ? -48.532 7.216 45.579 1.00 88.62 85 ASP A O 1
ATOM 713 N N . ILE A 1 86 ? -47.137 5.491 45.240 1.00 89.81 86 ILE A N 1
ATOM 714 C CA . ILE A 1 86 ? -47.787 4.569 46.167 1.00 89.81 86 ILE A CA 1
ATOM 715 C C . ILE A 1 86 ? -46.735 3.843 46.996 1.00 89.81 86 ILE A C 1
ATOM 717 O O . ILE A 1 86 ? -45.645 3.530 46.517 1.00 89.81 86 ILE A O 1
ATOM 721 N N . ARG A 1 87 ? -47.086 3.551 48.248 1.00 91.38 87 ARG A N 1
ATOM 722 C CA . ARG A 1 87 ? -46.257 2.789 49.182 1.00 91.38 87 ARG A CA 1
ATOM 723 C C . ARG A 1 87 ? -47.040 1.605 49.705 1.00 91.38 87 ARG A C 1
ATOM 725 O O . ARG A 1 87 ? -48.153 1.780 50.205 1.00 91.38 87 ARG A O 1
ATOM 732 N N . VAL A 1 88 ? -46.469 0.410 49.601 1.00 92.44 88 VAL A N 1
ATOM 733 C CA . VAL A 1 88 ? -47.136 -0.824 50.011 1.00 92.44 88 VAL A CA 1
ATOM 734 C C . VAL A 1 88 ? -46.367 -1.503 51.130 1.00 92.44 88 VAL A C 1
ATOM 736 O O . VAL A 1 88 ? -45.337 -2.143 50.933 1.00 92.44 88 VAL A O 1
ATOM 739 N N . TYR A 1 89 ? -46.946 -1.444 52.325 1.00 91.31 89 TYR A N 1
ATOM 740 C CA . TYR A 1 89 ? -46.481 -2.222 53.461 1.00 91.31 89 TYR A CA 1
ATOM 741 C C . TYR A 1 89 ? -47.195 -3.581 53.495 1.00 91.31 89 TYR A C 1
ATOM 743 O O . TYR A 1 89 ? -48.350 -3.684 53.906 1.00 91.31 89 TYR A O 1
ATOM 751 N N . ASN A 1 90 ? -46.524 -4.636 53.031 1.00 89.81 90 ASN A N 1
ATOM 752 C CA . ASN A 1 90 ? -47.032 -6.011 53.073 1.00 89.81 90 ASN A CA 1
ATOM 753 C C . ASN A 1 90 ? -45.938 -7.003 53.521 1.00 89.81 90 ASN A C 1
ATOM 755 O O . ASN A 1 90 ? -44.801 -6.618 53.790 1.00 89.81 90 ASN A O 1
ATOM 759 N N . SER A 1 91 ? -46.253 -8.301 53.565 1.00 86.38 91 SER A N 1
ATOM 760 C CA . SER A 1 91 ? -45.291 -9.345 53.955 1.00 86.38 91 SER A CA 1
ATOM 761 C C . SER A 1 91 ? -44.025 -9.369 53.099 1.00 86.38 91 SER A C 1
ATOM 763 O O . SER A 1 91 ? -42.946 -9.642 53.614 1.00 86.38 91 SER A O 1
ATOM 765 N N . ASP A 1 92 ? -44.135 -9.067 51.805 1.00 86.19 92 ASP A N 1
ATOM 766 C CA . ASP A 1 92 ? -42.982 -9.032 50.906 1.00 86.19 92 ASP A CA 1
ATOM 767 C C . ASP A 1 92 ? -42.079 -7.823 51.243 1.00 86.19 92 ASP A C 1
ATOM 769 O O . ASP A 1 92 ? -40.877 -7.846 51.006 1.00 86.19 92 ASP A O 1
ATOM 773 N N . PHE A 1 93 ? -42.621 -6.752 51.846 1.00 87.50 93 PHE A N 1
ATOM 774 C CA . PHE A 1 93 ? -41.865 -5.542 52.212 1.00 87.50 93 PHE A CA 1
ATOM 775 C C . PHE A 1 93 ? -41.055 -5.824 53.463 1.00 87.50 93 PHE A C 1
ATOM 777 O O . PHE A 1 93 ? -39.864 -5.523 53.510 1.00 87.50 93 PHE A O 1
ATOM 784 N N . VAL A 1 94 ? -41.716 -6.442 54.445 1.00 84.19 94 VAL A N 1
ATOM 785 C CA . VAL A 1 94 ? -41.088 -6.885 55.687 1.00 84.19 94 VAL A CA 1
ATOM 786 C C . VAL A 1 94 ? -39.990 -7.896 55.377 1.00 84.19 94 VAL A C 1
ATOM 788 O O . VAL A 1 94 ? -38.898 -7.753 55.902 1.00 84.19 94 VAL A O 1
ATOM 791 N N . LYS A 1 95 ? -40.221 -8.858 54.475 1.00 81.75 95 LYS A N 1
ATOM 792 C CA . LYS A 1 95 ? -39.158 -9.763 54.018 1.00 81.75 95 LYS A CA 1
ATOM 793 C C . LYS A 1 95 ? -38.007 -8.976 53.390 1.00 81.75 95 LYS A C 1
ATOM 795 O O . LYS A 1 95 ? -36.922 -8.945 53.940 1.00 81.75 95 LYS A O 1
ATOM 800 N N . GLU A 1 96 ? -38.230 -8.248 52.302 1.00 79.00 96 GLU A N 1
ATOM 801 C CA . GLU A 1 96 ? -37.128 -7.602 51.572 1.00 79.00 96 GLU A CA 1
ATOM 802 C C . GLU A 1 96 ? -36.307 -6.585 52.384 1.00 79.00 96 GLU A C 1
ATOM 804 O O . GLU A 1 96 ? -35.110 -6.442 52.129 1.00 79.00 96 GLU A O 1
ATOM 809 N N . ASN A 1 97 ? -36.926 -5.872 53.331 1.00 75.56 97 ASN A N 1
ATOM 810 C CA . ASN A 1 97 ? -36.275 -4.768 54.045 1.00 75.56 97 ASN A CA 1
ATOM 811 C C . ASN A 1 97 ? -35.964 -5.076 55.517 1.00 75.56 97 ASN A C 1
ATOM 813 O O . ASN A 1 97 ? -35.034 -4.493 56.073 1.00 75.56 97 ASN A O 1
ATOM 817 N N . LEU A 1 98 ? -36.703 -6.000 56.139 1.00 76.88 98 LEU A N 1
ATOM 818 C CA . LEU A 1 98 ? -36.610 -6.369 57.558 1.00 76.88 98 LEU A CA 1
ATOM 819 C C . LEU A 1 98 ? -36.348 -7.880 57.719 1.00 76.88 98 LEU A C 1
ATOM 821 O O . LEU A 1 98 ? -36.897 -8.526 58.611 1.00 76.88 98 LEU A O 1
ATOM 825 N N . ASN A 1 99 ? -35.491 -8.451 56.863 1.00 71.62 99 ASN A N 1
ATOM 826 C CA . ASN A 1 99 ? -35.164 -9.886 56.836 1.00 71.62 99 ASN A CA 1
ATOM 827 C C . ASN A 1 99 ? -34.687 -10.451 58.191 1.00 71.62 99 ASN A C 1
ATOM 829 O O . ASN A 1 99 ? -34.854 -11.642 58.448 1.00 71.62 99 ASN A O 1
ATOM 833 N N . TYR A 1 100 ? -34.146 -9.614 59.083 1.00 71.06 100 TYR A N 1
ATOM 834 C CA . TYR A 1 100 ? -33.749 -10.006 60.444 1.00 71.06 100 TYR A CA 1
ATOM 835 C C . TYR A 1 100 ? -34.914 -10.511 61.318 1.00 71.06 100 TYR A C 1
ATOM 837 O O . TYR A 1 100 ? -34.687 -11.223 62.292 1.00 71.06 100 TYR A O 1
ATOM 845 N N . LEU A 1 101 ? -36.166 -10.168 60.984 1.00 68.50 101 LEU A N 1
ATOM 846 C CA . LEU A 1 101 ? -37.352 -10.678 61.684 1.00 68.50 101 LEU A CA 1
ATOM 847 C C . LEU A 1 101 ? -37.645 -12.152 61.356 1.00 68.50 101 LEU A C 1
ATOM 849 O O . LEU A 1 101 ? -38.386 -12.801 62.092 1.00 68.50 101 LEU A O 1
ATOM 853 N N . TYR A 1 102 ? -37.081 -12.677 60.263 1.00 66.06 102 TYR A N 1
ATOM 854 C CA . TYR A 1 102 ? -37.321 -14.040 59.778 1.00 66.06 102 TYR A CA 1
ATOM 855 C C . TYR A 1 102 ? -36.080 -14.941 59.846 1.00 66.06 102 TYR A C 1
ATOM 857 O O . TYR A 1 102 ? -36.231 -16.158 59.926 1.00 66.06 102 TYR A O 1
ATOM 865 N N . ASP A 1 103 ? -34.870 -14.373 59.844 1.00 65.81 103 ASP A N 1
ATOM 866 C CA . ASP A 1 103 ? -33.606 -15.113 59.903 1.00 65.81 103 ASP A CA 1
ATOM 867 C C . ASP A 1 103 ? -32.673 -14.516 60.973 1.00 65.81 103 ASP A C 1
ATOM 869 O O . ASP A 1 103 ? -32.441 -13.308 61.002 1.00 65.81 103 ASP A O 1
ATOM 873 N N . LYS A 1 104 ? -32.081 -15.366 61.827 1.00 59.19 104 LYS A N 1
ATOM 874 C CA . LYS A 1 104 ? -31.097 -14.966 62.855 1.00 59.19 104 LYS A CA 1
ATOM 875 C C . LYS A 1 104 ? -29.818 -14.354 62.260 1.00 59.19 104 LYS A C 1
ATOM 877 O O . LYS A 1 104 ? -29.070 -13.715 62.995 1.00 59.19 104 LYS A O 1
ATOM 882 N N . LYS A 1 105 ? -29.558 -14.552 60.961 1.00 60.75 105 LYS A N 1
ATOM 883 C CA . LYS A 1 105 ? -28.482 -13.895 60.189 1.00 60.75 105 LYS A CA 1
ATOM 884 C C . LYS A 1 105 ? -28.996 -12.806 59.235 1.00 60.75 105 LYS A C 1
ATOM 886 O O . LYS A 1 105 ? -28.226 -12.294 58.424 1.00 60.75 105 LYS A O 1
ATOM 891 N N . GLY A 1 106 ? -30.288 -12.485 59.278 1.00 55.12 106 GLY A N 1
ATOM 892 C CA . GLY A 1 106 ? -30.905 -11.519 58.379 1.00 55.12 106 GLY A CA 1
ATOM 893 C C . GLY A 1 106 ? -30.400 -10.099 58.636 1.00 55.12 106 GLY A C 1
ATOM 894 O O . GLY A 1 106 ? -30.293 -9.663 59.778 1.00 55.12 106 GLY A O 1
ATOM 895 N N . ASN A 1 107 ? -30.113 -9.366 57.563 1.00 58.44 107 ASN A N 1
ATOM 896 C CA . ASN A 1 107 ? -29.701 -7.964 57.624 1.00 58.44 107 ASN A CA 1
ATOM 897 C C . ASN A 1 107 ? -30.904 -7.039 57.389 1.00 58.44 107 ASN A C 1
ATOM 899 O O . ASN A 1 107 ? -31.830 -7.377 56.648 1.00 58.44 107 ASN A O 1
ATOM 903 N N . ILE A 1 108 ? -30.878 -5.847 57.986 1.00 62.78 108 ILE A N 1
ATOM 904 C CA . ILE A 1 108 ? -31.752 -4.739 57.580 1.00 62.78 108 ILE A CA 1
ATOM 905 C C . ILE A 1 108 ? -31.166 -4.168 56.286 1.00 62.78 108 ILE A C 1
ATOM 907 O O . ILE A 1 108 ? -29.964 -3.891 56.240 1.00 62.78 108 ILE A O 1
ATOM 911 N N . LYS A 1 109 ? -31.981 -3.965 55.240 1.00 57.25 109 LYS A N 1
ATOM 912 C CA . LYS A 1 109 ? -31.543 -3.127 54.112 1.00 57.25 109 LYS A CA 1
ATOM 913 C C . LYS A 1 109 ? -31.321 -1.723 54.666 1.00 57.25 109 LYS A C 1
ATOM 915 O O . LYS A 1 109 ? -32.281 -1.014 54.955 1.00 57.25 109 LYS A O 1
ATOM 920 N N . GLY A 1 110 ? -30.056 -1.360 54.883 1.00 53.62 110 GLY A N 1
ATOM 921 C CA . GLY A 1 110 ? -29.683 -0.047 55.393 1.00 53.62 110 GLY A CA 1
ATOM 922 C C . GLY A 1 110 ? -30.317 1.044 54.535 1.00 53.62 110 GLY A C 1
ATOM 923 O O . GLY A 1 110 ? -30.382 0.911 53.311 1.00 53.62 110 GLY A O 1
ATOM 924 N N . PHE A 1 111 ? -30.807 2.108 55.172 1.00 53.00 111 PHE A N 1
ATOM 925 C CA . PHE A 1 111 ? -31.336 3.275 54.473 1.00 53.00 111 PHE A CA 1
ATOM 926 C C . PHE A 1 111 ? -30.235 3.831 53.557 1.00 53.00 111 PHE A C 1
ATOM 928 O O . PHE A 1 111 ? -29.313 4.494 54.015 1.00 53.00 111 PHE A O 1
ATOM 935 N N . LYS A 1 112 ? -30.307 3.482 52.267 1.00 54.34 112 LYS A N 1
ATOM 936 C CA . LYS A 1 112 ? -29.459 3.975 51.173 1.00 54.34 112 LYS A CA 1
ATOM 937 C C . LYS A 1 112 ? -27.956 3.990 51.521 1.00 54.34 112 LYS A C 1
ATOM 939 O O . LYS A 1 112 ? -27.347 5.044 51.657 1.00 54.34 112 LYS A O 1
ATOM 944 N N . SER A 1 113 ? -27.343 2.814 51.674 1.00 43.38 113 SER A N 1
ATOM 945 C CA . SER A 1 113 ? -25.905 2.699 51.962 1.00 43.38 113 SER A CA 1
ATOM 946 C C . SER A 1 113 ? -25.097 2.277 50.731 1.00 43.38 113 SER A C 1
ATOM 948 O O . SER A 1 113 ? -25.170 1.133 50.299 1.00 43.38 113 SER A O 1
ATOM 950 N N . ILE A 1 114 ? -24.313 3.235 50.232 1.00 52.62 114 ILE A N 1
ATOM 951 C CA . ILE A 1 114 ? -23.045 3.258 49.460 1.00 52.62 114 ILE A CA 1
ATOM 952 C C . ILE A 1 114 ? -22.282 1.930 49.161 1.00 52.62 114 ILE A C 1
ATOM 954 O O . ILE A 1 114 ? -21.428 1.913 48.280 1.00 52.62 114 ILE A O 1
ATOM 958 N N . GLY A 1 115 ? -22.553 0.803 49.821 1.00 53.72 115 GLY A N 1
ATOM 959 C CA . GLY A 1 115 ? -21.788 -0.444 49.679 1.00 53.72 115 GLY A CA 1
ATOM 960 C C . GLY A 1 115 ? -22.131 -1.314 48.459 1.00 53.72 115 GLY A C 1
ATOM 961 O O . GLY A 1 115 ? -21.242 -1.968 47.914 1.00 53.72 115 GLY A O 1
ATOM 962 N N . GLU A 1 116 ? -23.385 -1.330 47.996 1.00 57.75 116 GLU A N 1
ATOM 963 C CA . GLU A 1 116 ? -23.790 -2.181 46.858 1.00 57.75 116 GLU A CA 1
ATOM 964 C C . GLU A 1 116 ? -23.250 -1.646 45.519 1.00 57.75 116 GLU A C 1
ATOM 966 O O . GLU A 1 116 ? -22.754 -2.409 44.688 1.00 57.75 116 GLU A O 1
ATOM 971 N N . GLU A 1 117 ? -23.247 -0.320 45.342 1.00 58.34 117 GLU A N 1
ATOM 972 C CA . GLU A 1 117 ? -22.644 0.331 44.172 1.00 58.34 117 GLU A CA 1
ATOM 973 C C . GLU A 1 117 ? -21.123 0.120 44.131 1.00 58.34 117 GLU A C 1
ATOM 975 O O . GLU A 1 117 ? -20.579 -0.208 43.079 1.00 58.34 117 GLU A O 1
ATOM 980 N N . GLN A 1 118 ? -20.429 0.219 45.271 1.00 61.59 118 GLN A N 1
ATOM 981 C CA . GLN A 1 118 ? -18.973 0.038 45.335 1.00 61.59 118 GLN A CA 1
ATOM 982 C C . GLN A 1 118 ? -18.526 -1.382 44.976 1.00 61.59 118 GLN A C 1
ATOM 984 O O . GLN A 1 118 ? -17.529 -1.549 44.268 1.00 61.59 118 GLN A O 1
ATOM 989 N N . LYS A 1 119 ? -19.266 -2.409 45.414 1.00 65.50 119 LYS A N 1
ATOM 990 C CA . LYS A 1 119 ? -18.959 -3.801 45.058 1.00 65.50 119 LYS A CA 1
ATOM 991 C C . LYS A 1 119 ? -19.119 -4.039 43.554 1.00 65.50 119 LYS A C 1
ATOM 993 O O . LYS A 1 119 ? -18.211 -4.578 42.925 1.00 65.50 119 LYS A O 1
ATOM 998 N N . ASN A 1 120 ? -20.221 -3.563 42.974 1.00 75.44 120 ASN A N 1
ATOM 999 C CA . ASN A 1 120 ? -20.466 -3.671 41.535 1.00 75.44 120 ASN A CA 1
ATOM 1000 C C . ASN A 1 120 ? -19.401 -2.927 40.717 1.00 75.44 120 ASN A C 1
ATOM 1002 O O . ASN A 1 120 ? -18.927 -3.440 39.706 1.00 75.44 120 ASN A O 1
ATOM 1006 N N . ILE A 1 121 ? -18.975 -1.741 41.164 1.00 77.25 121 ILE A N 1
ATOM 1007 C CA . ILE A 1 121 ? -17.915 -0.972 40.500 1.00 77.25 121 ILE A CA 1
ATOM 1008 C C . ILE A 1 121 ? -16.585 -1.733 40.528 1.00 77.25 121 ILE A C 1
ATOM 1010 O O . ILE A 1 121 ? -15.915 -1.807 39.498 1.00 77.25 121 ILE A O 1
ATOM 1014 N N . LYS A 1 122 ? -16.215 -2.338 41.662 1.00 81.31 122 LYS A N 1
ATOM 1015 C CA . LYS A 1 122 ? -14.961 -3.093 41.783 1.00 81.31 122 LYS A CA 1
ATOM 1016 C C . LYS A 1 122 ? -14.931 -4.319 40.865 1.00 81.31 122 LYS A C 1
ATOM 1018 O O . LYS A 1 122 ? -13.963 -4.496 40.133 1.00 81.31 122 LYS A O 1
ATOM 1023 N N . GLU A 1 123 ? -16.016 -5.093 40.814 1.00 84.44 123 GLU A N 1
ATOM 1024 C CA . GLU A 1 123 ? -16.127 -6.242 39.899 1.00 84.44 123 GLU A CA 1
ATOM 1025 C C . GLU A 1 123 ? -16.066 -5.820 38.418 1.00 84.44 123 GLU A C 1
ATOM 1027 O O . GLU A 1 123 ? -15.519 -6.535 37.575 1.00 84.44 123 GLU A O 1
ATOM 1032 N N . ILE A 1 124 ? -16.612 -4.646 38.075 1.00 87.94 124 ILE A N 1
ATOM 1033 C CA . ILE A 1 124 ? -16.518 -4.091 36.717 1.00 87.94 124 ILE A CA 1
ATOM 1034 C C . ILE A 1 124 ? -15.078 -3.672 36.390 1.00 87.94 124 ILE A C 1
ATOM 1036 O O . ILE A 1 124 ? -14.636 -3.888 35.2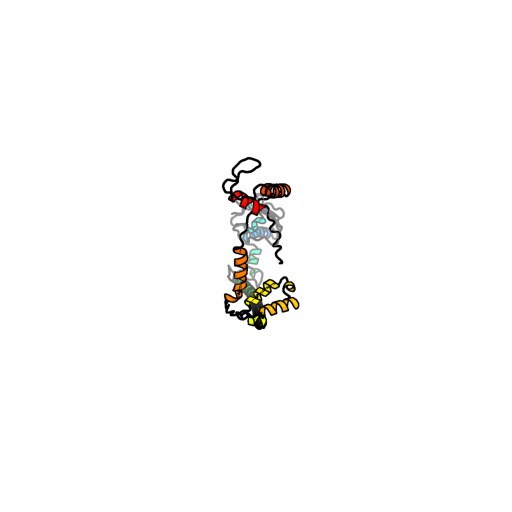59 1.00 87.94 124 ILE A O 1
ATOM 1040 N N . ILE A 1 125 ? -14.354 -3.077 37.342 1.00 90.38 125 ILE A N 1
ATOM 1041 C CA . ILE A 1 125 ? -12.951 -2.676 37.164 1.00 90.38 125 ILE A CA 1
ATOM 1042 C C . ILE A 1 125 ? -12.078 -3.909 36.926 1.00 90.38 125 ILE A C 1
ATOM 1044 O O . ILE A 1 125 ? -11.402 -3.958 35.902 1.00 90.38 125 ILE A O 1
ATOM 1048 N N . GLU A 1 126 ? -12.174 -4.932 37.779 1.00 92.69 126 GLU A N 1
ATOM 1049 C CA . GLU A 1 126 ? -11.384 -6.168 37.655 1.00 92.69 126 GLU A CA 1
ATOM 1050 C C . GLU A 1 126 ? -11.610 -6.845 36.289 1.00 92.69 126 GLU A C 1
ATOM 1052 O O . GLU A 1 126 ? -10.660 -7.161 35.568 1.00 92.69 126 GLU A O 1
ATOM 1057 N N . LYS A 1 127 ? -12.871 -6.955 35.842 1.00 92.06 127 LYS A N 1
ATOM 1058 C CA . LYS A 1 127 ? -13.190 -7.480 34.500 1.00 92.06 127 LYS A CA 1
ATOM 1059 C C . LYS A 1 127 ? -12.586 -6.638 33.375 1.00 92.06 127 LYS A C 1
ATOM 1061 O O . LYS A 1 127 ? -12.161 -7.183 32.354 1.00 92.06 127 LYS A O 1
ATOM 1066 N N . ARG A 1 128 ? -12.573 -5.308 33.509 1.00 91.56 128 ARG A N 1
ATOM 1067 C CA . ARG A 1 128 ? -11.993 -4.413 32.493 1.00 91.56 128 ARG A CA 1
ATOM 1068 C C . ARG A 1 128 ? -10.471 -4.502 32.461 1.00 91.56 128 ARG A C 1
ATOM 1070 O O . ARG A 1 128 ? -9.911 -4.466 31.365 1.00 91.56 128 ARG A O 1
ATOM 1077 N N . GLU A 1 129 ? -9.821 -4.656 33.608 1.00 93.94 129 GLU A N 1
ATOM 1078 C CA . GLU A 1 129 ? -8.372 -4.847 33.712 1.00 93.94 129 GLU A CA 1
ATOM 1079 C C . GLU A 1 129 ? -7.925 -6.154 33.050 1.00 93.94 129 GLU A C 1
ATOM 1081 O O . GLU A 1 129 ? -6.993 -6.137 32.245 1.00 93.94 129 GLU A O 1
ATOM 1086 N N . GLU A 1 130 ? -8.644 -7.262 33.261 1.00 94.00 130 GLU A N 1
ATOM 1087 C CA . GLU A 1 130 ? -8.359 -8.522 32.558 1.00 94.00 130 GLU A CA 1
ATOM 1088 C C . GLU A 1 130 ? -8.497 -8.393 31.033 1.00 94.00 130 GLU A C 1
ATOM 1090 O O . GLU A 1 130 ? -7.677 -8.912 30.267 1.00 94.00 130 GLU A O 1
ATOM 1095 N N . ILE A 1 131 ? -9.539 -7.696 30.566 1.00 93.25 131 ILE A N 1
ATOM 1096 C CA . ILE A 1 131 ? -9.746 -7.445 29.133 1.00 93.25 131 ILE A CA 1
ATOM 1097 C C . ILE A 1 131 ? -8.611 -6.579 28.573 1.00 93.25 131 ILE A C 1
ATOM 1099 O O . ILE A 1 131 ? -8.126 -6.850 27.470 1.00 93.25 131 ILE A O 1
ATOM 1103 N N . LEU A 1 132 ? -8.182 -5.553 29.311 1.00 93.62 132 LEU A N 1
ATOM 1104 C CA . LEU A 1 132 ? -7.065 -4.689 28.928 1.00 93.62 132 LEU A CA 1
ATOM 1105 C C . LEU A 1 132 ? -5.752 -5.469 28.853 1.00 93.62 132 LEU A C 1
ATOM 1107 O O . LEU A 1 132 ? -5.049 -5.341 27.853 1.00 93.62 132 LEU A O 1
ATOM 1111 N N . ALA A 1 133 ? -5.454 -6.323 29.833 1.00 93.81 133 ALA A N 1
ATOM 1112 C CA . ALA A 1 133 ? -4.261 -7.169 29.825 1.00 93.81 133 ALA A CA 1
ATOM 1113 C C . ALA A 1 133 ? -4.214 -8.062 28.573 1.00 93.81 133 ALA A C 1
ATOM 1115 O O . ALA A 1 133 ? -3.248 -8.010 27.808 1.00 93.81 133 ALA A O 1
ATOM 1116 N N . LYS A 1 134 ? -5.312 -8.775 28.276 1.00 93.00 134 LYS A N 1
ATOM 1117 C CA . LYS A 1 134 ? -5.430 -9.625 27.073 1.00 93.00 134 LYS A CA 1
ATOM 1118 C C . LYS A 1 134 ? -5.298 -8.830 25.771 1.00 93.00 134 LYS A C 1
ATOM 1120 O O . LYS A 1 134 ? -4.733 -9.321 24.793 1.00 93.00 134 LYS A O 1
ATOM 1125 N N . ARG A 1 135 ? -5.839 -7.608 25.714 1.00 92.69 135 ARG A N 1
ATOM 1126 C CA . ARG A 1 135 ? -5.706 -6.730 24.537 1.00 92.69 135 ARG A CA 1
ATOM 1127 C C . ARG A 1 135 ? -4.279 -6.217 24.370 1.00 92.69 135 ARG A C 1
ATOM 1129 O O . ARG A 1 135 ? -3.790 -6.201 23.245 1.00 92.69 135 ARG A O 1
ATOM 1136 N N . ASN A 1 136 ? -3.611 -5.856 25.460 1.00 92.88 136 ASN A N 1
ATOM 1137 C CA . ASN A 1 136 ? -2.230 -5.383 25.442 1.00 92.88 136 ASN A CA 1
ATOM 1138 C C . ASN A 1 136 ? -1.255 -6.479 24.995 1.00 92.88 136 ASN A C 1
ATOM 1140 O O . ASN A 1 136 ? -0.356 -6.199 24.207 1.00 92.88 136 ASN A O 1
ATOM 1144 N N . GLU A 1 137 ? -1.453 -7.730 25.417 1.00 92.69 137 GLU A N 1
ATOM 1145 C CA . GLU A 1 137 ? -0.669 -8.864 24.905 1.00 92.69 137 GLU A CA 1
ATOM 1146 C C . GLU A 1 137 ? -0.868 -9.068 23.399 1.00 92.69 137 GLU A C 1
ATOM 1148 O O . GLU A 1 137 ? 0.103 -9.199 22.653 1.00 92.69 137 GLU A O 1
ATOM 1153 N N . LYS A 1 138 ? -2.119 -9.022 22.921 1.00 91.38 138 LYS A N 1
ATOM 1154 C CA . LYS A 1 138 ? -2.409 -9.104 21.481 1.00 91.38 138 LYS A CA 1
ATOM 1155 C C . LYS A 1 138 ? -1.762 -7.962 20.699 1.00 91.38 138 LYS A C 1
ATOM 1157 O O . LYS A 1 138 ? -1.196 -8.215 19.640 1.00 91.38 138 LYS A O 1
ATOM 1162 N N . LEU A 1 139 ? -1.819 -6.734 21.215 1.00 92.62 139 LEU A N 1
ATOM 1163 C CA . LEU A 1 139 ? -1.176 -5.569 20.601 1.00 92.62 139 LEU A CA 1
ATOM 1164 C C . LEU A 1 139 ? 0.340 -5.749 20.503 1.00 92.62 139 LEU A C 1
ATOM 1166 O O . LEU A 1 139 ? 0.890 -5.550 19.424 1.00 92.62 139 LEU A O 1
ATOM 1170 N N . LYS A 1 140 ? 1.000 -6.202 21.578 1.00 92.69 140 LYS A N 1
ATOM 1171 C CA . LYS A 1 140 ? 2.442 -6.503 21.557 1.00 92.69 140 LYS A CA 1
ATOM 1172 C C . LYS A 1 140 ? 2.790 -7.540 20.490 1.00 92.69 140 LYS A C 1
ATOM 1174 O O . LYS A 1 140 ? 3.718 -7.322 19.721 1.00 92.69 140 LYS A O 1
ATOM 1179 N N . ASN A 1 141 ? 2.021 -8.625 20.391 1.00 91.00 141 ASN A N 1
ATOM 1180 C CA . ASN A 1 141 ? 2.258 -9.664 19.383 1.00 91.00 141 ASN A CA 1
ATOM 1181 C C . ASN A 1 141 ? 2.066 -9.146 17.951 1.00 91.00 141 ASN A C 1
ATOM 1183 O O . ASN A 1 141 ? 2.843 -9.485 17.061 1.00 91.00 141 ASN A O 1
ATOM 1187 N N . ILE A 1 142 ? 1.052 -8.307 17.718 1.00 91.62 142 ILE A N 1
ATOM 1188 C CA . ILE A 1 142 ? 0.838 -7.665 16.413 1.00 91.62 142 ILE A CA 1
ATOM 1189 C C . ILE A 1 142 ? 2.012 -6.747 16.073 1.00 91.62 142 ILE A C 1
ATOM 1191 O O . ILE A 1 142 ? 2.485 -6.775 14.940 1.00 91.62 142 ILE A O 1
ATOM 1195 N N . GLN A 1 143 ? 2.497 -5.973 17.041 1.00 91.75 143 GLN A N 1
ATOM 1196 C CA . GLN A 1 143 ? 3.598 -5.039 16.834 1.00 91.75 143 GLN A CA 1
ATOM 1197 C C . GLN A 1 143 ? 4.914 -5.765 16.528 1.00 91.75 143 GLN A C 1
ATOM 1199 O O . GLN A 1 143 ? 5.577 -5.423 15.556 1.00 91.75 143 GLN A O 1
ATOM 1204 N N . ILE A 1 144 ? 5.226 -6.843 17.257 1.00 92.12 144 ILE A N 1
ATOM 1205 C CA . ILE A 1 144 ? 6.382 -7.708 16.963 1.00 92.12 144 ILE A CA 1
ATOM 1206 C C . ILE A 1 144 ? 6.278 -8.289 15.546 1.00 92.12 144 ILE A C 1
ATOM 1208 O O . ILE A 1 144 ? 7.234 -8.225 14.777 1.00 92.12 144 ILE A O 1
ATOM 1212 N N . ASN A 1 145 ? 5.105 -8.803 15.164 1.00 92.06 145 ASN A N 1
ATOM 1213 C CA . ASN A 1 145 ? 4.895 -9.341 13.819 1.00 92.06 145 ASN A CA 1
ATOM 1214 C C . ASN A 1 145 ? 5.050 -8.268 12.731 1.00 92.06 145 ASN A C 1
ATOM 1216 O O . ASN A 1 145 ? 5.603 -8.553 11.669 1.00 92.06 145 ASN A O 1
ATOM 1220 N N . GLN A 1 146 ? 4.568 -7.046 12.969 1.00 92.56 146 GLN A N 1
ATOM 1221 C CA . GLN A 1 146 ? 4.753 -5.926 12.045 1.00 92.56 146 GLN A CA 1
ATOM 1222 C C . GLN A 1 146 ? 6.230 -5.562 11.894 1.00 92.56 146 GLN A C 1
ATOM 1224 O O . GLN A 1 146 ? 6.694 -5.399 10.764 1.00 92.56 146 GLN A O 1
ATOM 1229 N N . ASP A 1 147 ? 6.972 -5.495 12.998 1.00 92.00 147 ASP A N 1
ATOM 1230 C CA . ASP A 1 147 ? 8.404 -5.198 12.984 1.00 92.00 147 ASP A CA 1
ATOM 1231 C C . ASP A 1 147 ? 9.193 -6.284 12.239 1.00 92.00 147 ASP A C 1
ATOM 1233 O O . ASP A 1 147 ? 10.061 -5.968 11.423 1.00 92.00 147 ASP A O 1
ATOM 1237 N N . ASP A 1 148 ? 8.857 -7.560 12.436 1.00 92.88 148 ASP A N 1
ATOM 1238 C CA . ASP A 1 148 ? 9.488 -8.680 11.730 1.00 92.88 148 ASP A CA 1
ATOM 1239 C C . ASP A 1 148 ? 9.171 -8.688 10.230 1.00 92.88 148 ASP A C 1
ATOM 1241 O O . ASP A 1 148 ? 10.053 -8.952 9.406 1.00 92.88 148 ASP A O 1
ATOM 1245 N N . ILE A 1 149 ? 7.926 -8.390 9.846 1.00 93.00 149 ILE A N 1
ATOM 1246 C CA . ILE A 1 149 ? 7.537 -8.257 8.434 1.00 93.00 149 ILE A CA 1
ATOM 1247 C C . ILE A 1 149 ? 8.272 -7.074 7.798 1.00 93.00 149 ILE A C 1
ATOM 1249 O O . ILE A 1 149 ? 8.815 -7.218 6.701 1.00 93.00 149 ILE A O 1
ATOM 1253 N N . SER A 1 150 ? 8.336 -5.939 8.496 1.00 93.44 150 SER A N 1
ATOM 1254 C CA . SER A 1 150 ? 9.040 -4.738 8.045 1.00 93.44 150 SER A CA 1
ATOM 1255 C C . SER A 1 150 ? 10.531 -5.011 7.838 1.00 93.44 150 SER A C 1
ATOM 1257 O O . SER A 1 150 ? 11.060 -4.727 6.762 1.00 93.44 150 SER A O 1
ATOM 1259 N N . LYS A 1 151 ? 11.196 -5.669 8.797 1.00 94.38 151 LYS A N 1
ATOM 1260 C CA . LYS A 1 151 ? 12.601 -6.094 8.668 1.00 94.38 151 LYS A CA 1
ATOM 1261 C C . LYS A 1 151 ? 12.806 -7.021 7.474 1.00 94.38 151 LYS A C 1
ATOM 1263 O O . LYS A 1 151 ? 13.635 -6.733 6.617 1.00 94.38 151 LYS A O 1
ATOM 1268 N N . LYS A 1 152 ? 11.992 -8.075 7.339 1.00 94.19 152 LYS A N 1
ATOM 1269 C CA . LYS A 1 152 ? 12.068 -9.000 6.190 1.00 94.19 152 LYS A CA 1
ATOM 1270 C C . LYS A 1 152 ? 11.863 -8.288 4.854 1.00 94.19 152 LYS A C 1
ATOM 1272 O O . LYS A 1 152 ? 12.494 -8.648 3.860 1.00 94.19 152 LYS A O 1
ATOM 1277 N N . GLN A 1 153 ? 10.965 -7.307 4.801 1.00 94.31 153 GLN A N 1
ATOM 1278 C CA . GLN A 1 153 ? 10.734 -6.509 3.602 1.00 94.31 153 GLN A CA 1
ATOM 1279 C C . GLN A 1 153 ? 11.947 -5.629 3.281 1.00 94.31 153 GLN A C 1
ATOM 1281 O O . GLN A 1 153 ? 12.386 -5.608 2.130 1.00 94.31 153 GLN A O 1
ATOM 1286 N N . GLN A 1 154 ? 12.512 -4.950 4.282 1.00 94.25 154 GLN A N 1
ATOM 1287 C CA . GLN A 1 154 ? 13.722 -4.141 4.127 1.00 94.25 154 GLN A CA 1
ATOM 1288 C C . GLN A 1 154 ? 14.913 -4.986 3.665 1.00 94.25 154 GLN A C 1
ATOM 1290 O O . GLN A 1 154 ? 15.587 -4.596 2.711 1.00 94.25 154 GLN A O 1
ATOM 1295 N N . ASP A 1 155 ? 15.117 -6.166 4.252 1.00 94.81 155 ASP A N 1
ATOM 1296 C CA . ASP A 1 155 ? 16.178 -7.096 3.859 1.00 94.81 155 ASP A CA 1
ATOM 1297 C C . ASP A 1 155 ? 16.017 -7.538 2.401 1.00 94.81 155 ASP A C 1
ATOM 1299 O O . ASP A 1 155 ? 16.958 -7.438 1.616 1.00 94.81 155 ASP A O 1
ATOM 1303 N N . LYS A 1 156 ? 14.805 -7.933 1.985 1.00 94.44 156 LYS A N 1
ATOM 1304 C CA . LYS A 1 156 ? 14.532 -8.302 0.585 1.00 94.44 156 LYS A CA 1
ATOM 1305 C C . LYS A 1 156 ? 14.785 -7.151 -0.386 1.00 94.44 156 LYS A C 1
ATOM 1307 O O . LYS A 1 156 ? 15.361 -7.373 -1.451 1.00 94.44 156 LYS A O 1
ATOM 1312 N N . ILE A 1 157 ? 14.364 -5.933 -0.040 1.00 93.38 157 ILE A N 1
ATOM 1313 C CA . ILE A 1 157 ? 14.606 -4.738 -0.862 1.00 93.38 157 ILE A CA 1
ATOM 1314 C C . ILE A 1 157 ? 16.107 -4.463 -0.962 1.00 93.38 157 ILE A C 1
ATOM 1316 O O . ILE A 1 157 ? 16.607 -4.164 -2.049 1.00 93.38 157 ILE A O 1
ATOM 1320 N N . LYS A 1 158 ? 16.840 -4.596 0.145 1.00 95.00 158 LYS A N 1
ATOM 1321 C CA . LYS A 1 158 ? 18.292 -4.426 0.177 1.00 95.00 158 LYS A CA 1
ATOM 1322 C C . LYS A 1 158 ? 18.986 -5.451 -0.721 1.00 95.00 158 LYS A C 1
ATOM 1324 O O . LYS A 1 158 ? 19.722 -5.046 -1.617 1.00 95.00 158 LYS A O 1
ATOM 1329 N N . THR A 1 159 ? 18.674 -6.738 -0.572 1.00 95.25 159 THR A N 1
ATOM 1330 C CA . THR A 1 159 ? 19.220 -7.807 -1.423 1.00 95.25 159 THR A CA 1
ATOM 1331 C C . THR A 1 159 ? 18.889 -7.585 -2.900 1.00 95.25 159 THR A C 1
ATOM 1333 O O . THR A 1 159 ? 19.752 -7.742 -3.761 1.00 95.25 159 THR A O 1
ATOM 1336 N N . LEU A 1 160 ? 17.659 -7.172 -3.225 1.00 93.31 160 LEU A N 1
ATOM 1337 C CA . LEU A 1 160 ? 17.278 -6.845 -4.601 1.00 93.31 160 LEU A CA 1
ATOM 1338 C C . LEU A 1 160 ? 18.112 -5.681 -5.155 1.00 93.31 160 LEU A C 1
ATOM 1340 O O . LEU A 1 160 ? 18.623 -5.763 -6.272 1.00 93.31 160 LEU A O 1
ATOM 1344 N N . ASN A 1 161 ? 18.282 -4.612 -4.377 1.00 93.00 161 ASN A N 1
ATOM 1345 C CA . ASN A 1 161 ? 19.075 -3.454 -4.778 1.00 93.00 161 ASN A CA 1
ATOM 1346 C C . ASN A 1 161 ? 20.552 -3.805 -4.986 1.00 93.00 161 ASN A C 1
ATOM 1348 O O . ASN A 1 161 ? 21.159 -3.327 -5.948 1.00 93.00 161 ASN A O 1
ATOM 1352 N N . GLU A 1 162 ? 21.117 -4.645 -4.121 1.00 94.75 162 GLU A N 1
ATOM 1353 C CA . GLU A 1 162 ? 22.475 -5.174 -4.255 1.00 94.75 162 GLU A CA 1
ATOM 1354 C C . GLU A 1 162 ? 22.613 -6.014 -5.529 1.00 94.75 162 GLU A C 1
ATOM 1356 O O . GLU A 1 162 ? 23.523 -5.771 -6.322 1.00 94.75 162 GLU A O 1
ATOM 1361 N N . ASN A 1 163 ? 21.668 -6.919 -5.797 1.00 94.19 163 ASN A N 1
ATOM 1362 C CA . ASN A 1 163 ? 21.654 -7.738 -7.010 1.00 94.19 163 ASN A CA 1
ATOM 1363 C C . ASN A 1 163 ? 21.571 -6.892 -8.286 1.00 94.19 163 ASN A C 1
ATOM 1365 O O . ASN A 1 163 ? 22.359 -7.102 -9.210 1.00 94.19 163 ASN A O 1
ATOM 1369 N N . LEU A 1 164 ? 20.669 -5.907 -8.333 1.00 93.62 164 LEU A N 1
ATOM 1370 C CA . LEU A 1 164 ? 20.551 -4.985 -9.468 1.00 93.62 164 LEU A CA 1
ATOM 1371 C C . LEU A 1 164 ? 21.842 -4.186 -9.672 1.00 93.62 164 LEU A C 1
ATOM 1373 O O . LEU A 1 164 ? 22.311 -4.035 -10.797 1.00 93.62 164 LEU A O 1
ATOM 1377 N N . THR A 1 165 ? 22.452 -3.716 -8.585 1.00 92.56 165 THR A N 1
ATOM 1378 C CA . THR A 1 165 ? 23.711 -2.964 -8.642 1.00 92.56 165 THR A CA 1
ATOM 1379 C C . THR A 1 165 ? 24.858 -3.837 -9.145 1.00 92.56 165 THR A C 1
ATOM 1381 O O . THR A 1 165 ? 25.600 -3.425 -10.035 1.00 92.56 165 THR A O 1
ATOM 1384 N N . ASN A 1 166 ? 24.994 -5.055 -8.620 1.00 92.56 166 ASN A N 1
ATOM 1385 C CA . ASN A 1 166 ? 26.027 -5.999 -9.037 1.00 92.56 166 ASN A CA 1
ATOM 1386 C C . ASN A 1 166 ? 25.845 -6.409 -10.499 1.00 92.56 166 ASN A C 1
ATOM 1388 O O . ASN A 1 166 ? 26.813 -6.418 -11.258 1.00 92.56 166 ASN A O 1
ATOM 1392 N N . LYS A 1 167 ? 24.610 -6.671 -10.939 1.00 92.06 167 LYS A N 1
ATOM 1393 C CA . LYS A 1 167 ? 24.340 -7.012 -12.338 1.00 92.06 167 LYS A CA 1
ATOM 1394 C C . LYS A 1 167 ? 24.603 -5.833 -13.275 1.00 92.06 167 LYS A C 1
ATOM 1396 O O . LYS A 1 167 ? 25.216 -6.030 -14.320 1.00 92.06 167 LYS A O 1
ATOM 1401 N N . ALA A 1 168 ? 24.231 -4.614 -12.881 1.00 90.06 168 ALA A N 1
ATOM 1402 C CA . ALA A 1 168 ? 24.558 -3.408 -13.638 1.00 90.06 168 ALA A CA 1
ATOM 1403 C C . ALA A 1 168 ? 26.076 -3.198 -13.751 1.00 90.06 168 ALA A C 1
ATOM 1405 O O . ALA A 1 168 ? 26.551 -2.851 -14.828 1.00 90.06 168 ALA A O 1
ATOM 1406 N N . LYS A 1 169 ? 26.851 -3.480 -12.690 1.00 88.19 169 LYS A N 1
ATOM 1407 C CA . LYS A 1 169 ? 28.324 -3.473 -12.748 1.00 88.19 169 LYS A CA 1
ATOM 1408 C C . LYS A 1 169 ? 28.858 -4.486 -13.760 1.00 88.19 169 LYS A C 1
ATOM 1410 O O . LYS A 1 169 ? 29.696 -4.116 -14.567 1.00 88.19 169 LYS A O 1
ATOM 1415 N N . VAL A 1 170 ? 28.354 -5.722 -13.759 1.00 88.75 170 VAL A N 1
ATOM 1416 C CA . VAL A 1 170 ? 28.771 -6.754 -14.730 1.00 88.75 170 VAL A CA 1
ATOM 1417 C C . VAL A 1 170 ? 28.498 -6.308 -16.170 1.00 88.75 170 VAL A C 1
ATOM 1419 O O . VAL A 1 170 ? 29.364 -6.450 -17.026 1.00 88.75 170 VAL A O 1
ATOM 1422 N N . ILE A 1 171 ? 27.322 -5.730 -16.432 1.00 86.50 171 ILE A N 1
ATOM 1423 C CA . ILE A 1 171 ? 26.954 -5.216 -17.761 1.00 86.50 171 ILE A CA 1
ATOM 1424 C C . ILE A 1 171 ? 27.860 -4.045 -18.157 1.00 86.50 171 ILE A C 1
ATOM 1426 O O . ILE A 1 171 ? 28.401 -4.031 -19.261 1.00 86.50 171 ILE A O 1
ATOM 1430 N N . LYS A 1 172 ? 28.092 -3.103 -17.237 1.00 85.12 172 LYS A N 1
ATOM 1431 C CA . LYS A 1 172 ? 29.013 -1.977 -17.427 1.00 85.12 172 LYS A CA 1
ATOM 1432 C C . LYS A 1 172 ? 30.438 -2.444 -17.739 1.00 85.12 172 LYS A C 1
ATOM 1434 O O . LYS A 1 172 ? 31.083 -1.872 -18.604 1.00 85.12 172 LYS A O 1
ATOM 1439 N N . SER A 1 173 ? 30.911 -3.498 -17.075 1.00 82.00 173 SER A N 1
ATOM 1440 C CA . SER A 1 173 ? 32.233 -4.095 -17.302 1.00 82.00 173 SER A CA 1
ATOM 1441 C C . SER A 1 173 ? 32.348 -4.888 -18.608 1.00 82.00 173 SER A C 1
ATOM 1443 O O . SER A 1 173 ? 33.430 -5.391 -18.909 1.00 82.00 173 SER A O 1
ATOM 1445 N N . SER A 1 174 ? 31.275 -5.021 -19.394 1.00 82.44 174 SER A N 1
ATOM 1446 C CA . SER A 1 174 ? 31.379 -5.621 -20.723 1.00 82.44 174 SER A CA 1
ATOM 1447 C C . SER A 1 174 ? 32.228 -4.739 -21.647 1.00 82.44 174 SER A C 1
ATOM 1449 O O . SER A 1 174 ? 32.120 -3.507 -21.659 1.00 82.44 174 SER A O 1
ATOM 1451 N N . SER A 1 175 ? 33.084 -5.381 -22.442 1.00 70.94 175 SER A N 1
ATOM 1452 C CA . SER A 1 175 ? 34.020 -4.713 -23.354 1.00 70.94 175 SER A CA 1
ATOM 1453 C C . SER A 1 175 ? 33.316 -3.809 -24.371 1.00 70.94 175 SER A C 1
ATOM 1455 O O . SER A 1 175 ? 33.857 -2.771 -24.744 1.00 70.94 175 SER A O 1
ATOM 1457 N N . ASN A 1 176 ? 32.100 -4.173 -24.781 1.00 72.25 176 ASN A N 1
ATOM 1458 C CA . ASN A 1 176 ? 31.307 -3.438 -25.767 1.00 72.25 176 ASN A CA 1
ATOM 1459 C C . ASN A 1 176 ? 30.792 -2.095 -25.222 1.00 72.25 176 ASN A C 1
ATOM 1461 O O . ASN A 1 176 ? 30.902 -1.082 -25.905 1.00 72.25 176 ASN A O 1
ATOM 1465 N N . LEU A 1 177 ? 30.292 -2.064 -23.982 1.00 70.75 177 LEU A N 1
ATOM 1466 C CA . LEU A 1 177 ? 29.801 -0.837 -23.335 1.00 70.75 177 LEU A CA 1
ATOM 1467 C C . LEU A 1 177 ? 30.943 0.050 -22.831 1.00 70.75 177 LEU A C 1
ATOM 1469 O O . LEU A 1 177 ? 30.855 1.273 -22.903 1.00 70.75 177 LEU A O 1
ATOM 1473 N N . THR A 1 178 ? 32.053 -0.555 -22.400 1.00 66.94 178 THR A N 1
ATOM 1474 C CA . THR A 1 178 ? 33.243 0.191 -21.961 1.00 66.94 178 THR A CA 1
ATOM 1475 C C . THR A 1 178 ? 33.792 1.094 -23.074 1.00 66.94 178 THR A C 1
ATOM 1477 O O . THR A 1 178 ? 34.270 2.192 -22.793 1.00 66.94 178 THR A O 1
ATOM 1480 N N . LYS A 1 179 ? 33.678 0.668 -24.341 1.00 65.75 179 LYS A N 1
ATOM 1481 C CA . LYS A 1 179 ? 34.089 1.448 -25.521 1.00 65.75 179 LYS A CA 1
ATOM 1482 C C . LYS A 1 179 ? 33.169 2.647 -25.820 1.00 65.75 179 LYS A C 1
ATOM 1484 O O . LYS A 1 179 ? 33.630 3.593 -26.446 1.00 65.75 179 LYS A O 1
ATOM 1489 N N . GLN A 1 180 ? 31.905 2.624 -25.384 1.00 64.56 180 GLN A N 1
ATOM 1490 C CA . GLN A 1 180 ? 30.889 3.641 -25.713 1.00 64.56 180 GLN A CA 1
ATOM 1491 C C . GLN A 1 180 ? 30.641 4.691 -24.616 1.00 64.56 180 GLN A C 1
ATOM 1493 O O . GLN A 1 180 ? 29.919 5.655 -24.852 1.00 64.56 180 GLN A O 1
ATOM 1498 N N . GLY A 1 181 ? 31.229 4.524 -23.431 1.00 64.50 181 GLY A N 1
ATOM 1499 C CA . GLY A 1 181 ? 30.997 5.400 -22.282 1.00 64.50 181 GLY A CA 1
ATOM 1500 C C . GLY A 1 181 ? 30.430 4.615 -21.103 1.00 64.50 181 GLY A C 1
ATOM 1501 O O . GLY A 1 181 ? 29.415 3.930 -21.190 1.00 64.50 181 GLY A O 1
ATOM 1502 N N . ASN A 1 182 ? 31.120 4.692 -19.970 1.00 65.88 182 ASN A N 1
ATOM 1503 C CA . ASN A 1 182 ? 30.915 3.840 -18.799 1.00 65.88 182 ASN A CA 1
ATOM 1504 C C . ASN A 1 182 ? 29.722 4.273 -17.914 1.00 65.88 182 ASN A C 1
ATOM 1506 O O . ASN A 1 182 ? 29.808 4.233 -16.684 1.00 65.88 182 ASN A O 1
ATOM 1510 N N . ASP A 1 183 ? 28.590 4.652 -18.500 1.00 80.00 183 ASP A N 1
ATOM 1511 C CA . ASP A 1 183 ? 27.497 5.309 -17.759 1.00 80.00 183 ASP A CA 1
ATOM 1512 C C . ASP A 1 183 ? 26.350 4.374 -17.360 1.00 80.00 183 ASP A C 1
ATOM 1514 O O . ASP A 1 183 ? 25.430 4.772 -16.637 1.00 80.00 183 ASP A O 1
ATOM 1518 N N . TYR A 1 184 ? 26.429 3.101 -17.757 1.00 86.12 184 TYR A N 1
ATOM 1519 C CA . TYR A 1 184 ? 25.409 2.114 -17.423 1.00 86.12 184 TYR A CA 1
ATOM 1520 C C . TYR A 1 184 ? 25.358 1.850 -15.912 1.00 86.12 184 TYR A C 1
ATOM 1522 O O . TYR A 1 184 ? 26.318 1.371 -15.302 1.00 86.12 184 TYR A O 1
ATOM 1530 N N . ASN A 1 185 ? 24.222 2.165 -15.293 1.00 89.19 185 ASN A N 1
ATOM 1531 C CA . ASN A 1 185 ? 24.021 2.034 -13.854 1.00 89.19 185 ASN A CA 1
ATOM 1532 C C . ASN A 1 185 ? 22.696 1.328 -13.523 1.00 89.19 185 ASN A C 1
ATOM 1534 O O . ASN A 1 185 ? 21.940 0.909 -14.398 1.00 89.19 185 ASN A O 1
ATOM 1538 N N . LYS A 1 186 ? 22.408 1.194 -12.224 1.00 91.75 186 LYS A N 1
ATOM 1539 C CA . LYS A 1 186 ? 21.207 0.518 -11.714 1.00 91.75 186 LYS A CA 1
ATOM 1540 C C . LYS A 1 186 ? 19.906 1.037 -12.347 1.00 91.75 186 LYS A C 1
ATOM 1542 O O . LYS A 1 186 ? 19.045 0.229 -12.676 1.00 91.75 186 LYS A O 1
ATOM 1547 N N . LYS A 1 187 ? 19.770 2.354 -12.550 1.00 90.31 187 LYS A N 1
ATOM 1548 C CA . LYS A 1 187 ? 18.553 2.959 -13.120 1.00 90.31 187 LYS A CA 1
ATOM 1549 C C . LYS A 1 187 ? 18.352 2.579 -14.585 1.00 90.31 187 LYS A C 1
ATOM 1551 O O . LYS A 1 187 ? 17.213 2.469 -15.022 1.00 90.31 187 LYS A O 1
ATOM 1556 N N . ASN A 1 188 ? 19.435 2.402 -15.345 1.00 90.88 188 ASN A N 1
ATOM 1557 C CA . ASN A 1 188 ? 19.350 1.914 -16.722 1.00 90.88 188 ASN A CA 1
ATOM 1558 C C . ASN A 1 188 ? 18.830 0.476 -16.733 1.00 90.88 188 ASN A C 1
ATOM 1560 O O . ASN A 1 188 ? 17.826 0.206 -17.377 1.00 90.88 188 ASN A O 1
ATOM 1564 N N . LEU A 1 189 ? 19.418 -0.392 -15.903 1.00 91.44 189 LEU A N 1
ATOM 1565 C CA . LEU A 1 189 ? 18.979 -1.783 -15.786 1.00 91.44 189 LEU A CA 1
ATOM 1566 C C . LEU A 1 189 ? 17.508 -1.906 -15.376 1.00 91.44 189 LEU A C 1
ATOM 1568 O O . LEU A 1 189 ? 16.791 -2.737 -15.918 1.00 91.44 189 LEU A O 1
ATOM 1572 N N . GLU A 1 190 ? 17.040 -1.083 -14.439 1.00 92.19 190 GLU A N 1
ATOM 1573 C CA . GLU A 1 190 ? 15.625 -1.063 -14.047 1.00 92.19 190 GLU A CA 1
ATOM 1574 C C . GLU A 1 190 ? 14.699 -0.695 -15.216 1.00 92.19 190 GLU A C 1
ATOM 1576 O O . GLU A 1 190 ? 13.651 -1.320 -15.372 1.00 92.19 190 GLU A O 1
ATOM 1581 N N . LYS A 1 191 ? 15.085 0.275 -16.056 1.00 91.44 191 LYS A N 1
ATOM 1582 C CA . LYS A 1 191 ? 14.318 0.641 -17.258 1.00 91.44 191 LYS A CA 1
ATOM 1583 C C . LYS A 1 191 ? 14.307 -0.492 -18.279 1.00 91.44 191 LYS A C 1
ATOM 1585 O O . LYS A 1 191 ? 13.241 -0.831 -18.787 1.00 91.44 191 LYS A O 1
ATOM 1590 N N . ASP A 1 192 ? 15.458 -1.108 -18.519 1.00 90.06 192 ASP A N 1
ATOM 1591 C CA . ASP A 1 192 ? 15.586 -2.193 -19.490 1.00 90.06 192 ASP A CA 1
ATOM 1592 C C . ASP A 1 192 ? 14.760 -3.409 -19.056 1.00 90.06 192 ASP A C 1
ATOM 1594 O O . ASP A 1 192 ? 14.024 -3.977 -19.861 1.00 90.06 192 ASP A O 1
ATOM 1598 N N . LEU A 1 193 ? 14.774 -3.748 -17.760 1.00 90.88 193 LEU A N 1
ATOM 1599 C CA . LEU A 1 193 ? 13.951 -4.820 -17.194 1.00 90.88 193 LEU A CA 1
ATOM 1600 C C . LEU A 1 193 ? 12.449 -4.599 -17.413 1.00 90.88 193 LEU A C 1
ATOM 1602 O O . LEU A 1 193 ? 11.730 -5.574 -17.610 1.00 90.88 193 LEU A O 1
ATOM 1606 N N . ILE A 1 194 ? 11.965 -3.352 -17.387 1.00 90.88 194 ILE A N 1
ATOM 1607 C CA . ILE A 1 194 ? 10.552 -3.034 -17.659 1.00 90.88 194 ILE A CA 1
ATOM 1608 C C . ILE A 1 194 ? 10.215 -3.304 -19.127 1.00 90.88 194 ILE A C 1
ATOM 1610 O O . ILE A 1 194 ? 9.166 -3.880 -19.412 1.00 90.88 194 ILE A O 1
ATOM 1614 N N . VAL A 1 195 ? 11.106 -2.916 -20.040 1.00 89.75 195 VAL A N 1
ATOM 1615 C CA . VAL A 1 195 ? 10.913 -3.069 -21.488 1.00 89.75 195 VAL A CA 1
ATOM 1616 C C . VAL A 1 195 ? 10.933 -4.543 -21.898 1.00 89.75 195 VAL A C 1
ATOM 1618 O O . VAL A 1 195 ? 10.059 -4.988 -22.640 1.00 89.75 195 VAL A O 1
ATOM 1621 N N . ILE A 1 196 ? 11.882 -5.325 -21.376 1.00 89.81 196 ILE A N 1
ATOM 1622 C CA . ILE A 1 196 ? 12.044 -6.735 -21.766 1.00 89.81 196 ILE A CA 1
ATOM 1623 C C . ILE A 1 196 ? 11.066 -7.686 -21.065 1.00 89.81 196 ILE A C 1
ATOM 1625 O O . ILE A 1 196 ? 10.937 -8.834 -21.483 1.00 89.81 196 ILE A O 1
ATOM 1629 N N . LYS A 1 197 ? 10.385 -7.240 -19.998 1.00 86.81 197 LYS A N 1
ATOM 1630 C CA . LYS A 1 197 ? 9.576 -8.094 -19.107 1.00 86.81 197 LYS A CA 1
ATOM 1631 C C . LYS A 1 197 ? 8.556 -8.963 -19.842 1.00 86.81 197 LYS A C 1
ATOM 1633 O O . LYS A 1 197 ? 8.324 -10.096 -19.430 1.00 86.81 197 LYS A O 1
ATOM 1638 N N . ASN A 1 198 ? 7.925 -8.407 -20.873 1.00 85.38 198 ASN A N 1
ATOM 1639 C CA . ASN A 1 198 ? 6.791 -9.041 -21.538 1.00 85.38 198 ASN A CA 1
ATOM 1640 C C . ASN A 1 198 ? 7.212 -9.953 -22.698 1.00 85.38 198 ASN A C 1
ATOM 1642 O O . ASN A 1 198 ? 6.507 -10.913 -22.970 1.00 85.38 198 ASN A O 1
ATOM 1646 N N . ASP A 1 199 ? 8.358 -9.690 -23.335 1.00 85.31 199 ASP A N 1
ATOM 1647 C CA . ASP A 1 199 ? 8.794 -10.399 -24.545 1.00 85.31 199 ASP A CA 1
ATOM 1648 C C . ASP A 1 199 ? 10.318 -10.564 -24.595 1.00 85.31 199 ASP A C 1
ATOM 1650 O O . ASP A 1 199 ? 11.017 -10.022 -25.449 1.00 85.31 199 ASP A O 1
ATOM 1654 N N . VAL A 1 200 ? 10.857 -11.349 -23.662 1.00 84.62 200 VAL A N 1
ATOM 1655 C CA . VAL A 1 200 ? 12.307 -11.574 -23.529 1.00 84.62 200 VAL A CA 1
ATOM 1656 C C . VAL A 1 200 ? 12.927 -12.123 -24.819 1.00 84.62 200 VAL A C 1
ATOM 1658 O O . VAL A 1 200 ? 14.016 -11.704 -25.201 1.00 84.62 200 VAL A O 1
ATOM 1661 N N . ASN A 1 201 ? 12.224 -13.021 -25.516 1.00 85.31 201 ASN A N 1
ATOM 1662 C CA . ASN A 1 201 ? 12.745 -13.706 -26.702 1.00 85.31 201 ASN A CA 1
ATOM 1663 C C . ASN A 1 201 ? 13.043 -12.757 -27.871 1.00 85.31 201 ASN A C 1
ATOM 1665 O O . ASN A 1 201 ? 13.932 -13.050 -28.663 1.00 85.31 201 ASN A O 1
ATOM 1669 N N . ILE A 1 202 ? 12.351 -11.616 -27.962 1.00 85.94 202 ILE A N 1
ATOM 1670 C CA . ILE A 1 202 ? 12.577 -10.618 -29.021 1.00 85.94 202 ILE A CA 1
ATOM 1671 C C . ILE A 1 202 ? 13.936 -9.923 -28.844 1.00 85.94 202 ILE A C 1
ATOM 1673 O O . ILE A 1 202 ? 14.563 -9.519 -29.820 1.00 85.94 202 ILE A O 1
ATOM 1677 N N . TYR A 1 203 ? 14.413 -9.804 -27.603 1.00 84.44 203 TYR A N 1
ATOM 1678 C CA . TYR A 1 203 ? 15.657 -9.103 -27.273 1.00 84.44 203 TYR A CA 1
ATOM 1679 C C . TYR A 1 203 ? 16.884 -10.025 -27.231 1.00 84.44 203 TYR A C 1
ATOM 1681 O O . TYR A 1 203 ? 18.000 -9.547 -27.018 1.00 84.44 203 TYR A O 1
ATOM 1689 N N . ILE A 1 204 ? 16.705 -11.335 -27.433 1.00 86.69 204 ILE A N 1
ATOM 1690 C CA . ILE A 1 204 ? 17.816 -12.282 -27.553 1.00 86.69 204 ILE A CA 1
ATOM 1691 C C . ILE A 1 204 ? 18.331 -12.228 -28.991 1.00 86.69 204 ILE A C 1
ATOM 1693 O O . ILE A 1 204 ? 17.664 -12.655 -29.931 1.00 86.69 204 ILE A O 1
ATOM 1697 N N . LEU A 1 205 ? 19.540 -11.698 -29.158 1.00 87.31 205 LEU A N 1
ATOM 1698 C CA . LEU A 1 205 ? 20.214 -11.671 -30.450 1.00 87.31 205 LEU A CA 1
ATOM 1699 C C . LEU A 1 205 ? 20.777 -13.055 -30.784 1.00 87.31 205 LEU A C 1
ATOM 1701 O O . LEU A 1 205 ? 21.298 -13.747 -29.912 1.00 87.31 205 LEU A O 1
ATOM 1705 N N . ASN A 1 206 ? 20.706 -13.435 -32.059 1.00 90.00 206 ASN A N 1
ATOM 1706 C CA . ASN A 1 206 ? 21.444 -14.585 -32.574 1.00 90.00 206 ASN A CA 1
ATOM 1707 C C . ASN A 1 206 ? 22.918 -14.221 -32.835 1.00 90.00 206 ASN A C 1
ATOM 1709 O O . ASN A 1 206 ? 23.261 -13.045 -33.010 1.00 90.00 206 ASN A O 1
ATOM 1713 N N . ASP A 1 207 ? 23.780 -15.236 -32.907 1.00 87.56 207 ASP A N 1
ATOM 1714 C CA . ASP A 1 207 ? 25.233 -15.049 -33.031 1.00 87.56 207 ASP A CA 1
ATOM 1715 C C . ASP A 1 207 ? 25.625 -14.231 -34.271 1.00 87.56 207 ASP A C 1
ATOM 1717 O O . ASP A 1 207 ? 26.554 -13.422 -34.236 1.00 87.56 207 ASP A O 1
ATOM 1721 N N . GLU A 1 208 ? 24.903 -14.396 -35.382 1.00 89.44 208 GLU A N 1
ATOM 1722 C CA . GLU A 1 208 ? 25.199 -13.680 -36.623 1.00 89.44 208 GLU A CA 1
ATOM 1723 C C . GLU A 1 208 ? 24.921 -12.174 -36.495 1.00 89.44 208 GLU A C 1
ATOM 1725 O O . GLU A 1 208 ? 25.766 -11.345 -36.851 1.00 89.44 208 GLU A O 1
ATOM 1730 N N . THR A 1 209 ? 23.758 -11.807 -35.950 1.00 86.50 209 THR A N 1
ATOM 1731 C CA . THR A 1 209 ? 23.381 -10.404 -35.713 1.00 86.50 209 THR A CA 1
ATOM 1732 C C . THR A 1 209 ? 24.295 -9.770 -34.674 1.00 86.50 209 THR A C 1
ATOM 1734 O O . THR A 1 209 ? 24.762 -8.647 -34.871 1.00 86.50 209 THR A O 1
ATOM 1737 N N . GLN A 1 210 ? 24.610 -10.498 -33.600 1.00 85.75 210 GLN A N 1
ATOM 1738 C CA . GLN A 1 210 ? 25.520 -10.026 -32.562 1.00 85.75 210 GLN A CA 1
ATOM 1739 C C . GLN A 1 210 ? 26.905 -9.701 -33.137 1.00 85.75 210 GLN A C 1
ATOM 1741 O O . GLN A 1 210 ? 27.427 -8.614 -32.894 1.00 85.75 210 GLN A O 1
ATOM 1746 N N . ASN A 1 211 ? 27.476 -10.589 -33.954 1.00 85.38 211 ASN A N 1
ATOM 1747 C CA . ASN A 1 211 ? 28.782 -10.365 -34.575 1.00 85.38 211 ASN A CA 1
ATOM 1748 C C . ASN A 1 211 ? 28.791 -9.160 -35.530 1.00 85.38 211 ASN A C 1
ATOM 1750 O O . ASN A 1 211 ? 29.775 -8.419 -35.568 1.00 85.38 211 ASN A O 1
ATOM 1754 N N . LYS A 1 212 ? 27.706 -8.929 -36.284 1.00 86.88 212 LYS A N 1
ATOM 1755 C CA . LYS A 1 212 ? 27.568 -7.735 -37.141 1.00 86.88 212 LYS A CA 1
ATOM 1756 C C . LYS A 1 212 ? 27.575 -6.449 -36.312 1.00 86.88 212 LYS A C 1
ATOM 1758 O O . LYS A 1 212 ? 28.311 -5.524 -36.641 1.00 86.88 212 LYS A O 1
ATOM 1763 N N . LEU A 1 213 ? 26.805 -6.407 -35.225 1.00 85.06 213 LEU A N 1
ATOM 1764 C CA . LEU A 1 213 ? 26.721 -5.235 -34.350 1.00 85.06 213 LEU A CA 1
ATOM 1765 C C . LEU A 1 213 ? 28.040 -4.957 -33.620 1.00 85.06 213 LEU A C 1
ATOM 1767 O O . LEU A 1 213 ? 28.451 -3.805 -33.533 1.00 85.06 213 LEU A O 1
ATOM 1771 N N . VAL A 1 214 ? 28.741 -5.995 -33.152 1.00 83.31 214 VAL A N 1
ATOM 1772 C CA . VAL A 1 214 ? 30.063 -5.834 -32.522 1.00 83.31 214 VAL A CA 1
ATOM 1773 C C . VAL A 1 214 ? 31.069 -5.223 -33.499 1.00 83.31 214 VAL A C 1
ATOM 1775 O O . VAL A 1 214 ? 31.791 -4.315 -33.106 1.00 83.31 214 VAL A O 1
ATOM 1778 N N . LYS A 1 215 ? 31.083 -5.637 -34.773 1.00 82.88 215 LYS A N 1
ATOM 1779 C CA . LYS A 1 215 ? 31.976 -5.036 -35.782 1.00 82.88 215 LYS A CA 1
ATOM 1780 C C . LYS A 1 215 ? 31.727 -3.540 -35.974 1.00 82.88 215 LYS A C 1
ATOM 1782 O O . LYS A 1 215 ? 32.687 -2.785 -36.022 1.00 82.88 215 LYS A O 1
ATOM 1787 N N . ILE A 1 216 ? 30.463 -3.109 -35.992 1.00 82.56 216 ILE A N 1
ATOM 1788 C CA . ILE A 1 216 ? 30.105 -1.681 -36.082 1.00 82.56 216 ILE A CA 1
ATOM 1789 C C . ILE A 1 216 ? 30.659 -0.899 -34.881 1.00 82.56 216 ILE A C 1
ATOM 1791 O O . ILE A 1 216 ? 31.125 0.223 -35.035 1.00 82.56 216 ILE A O 1
ATOM 1795 N N . LEU A 1 217 ? 30.650 -1.487 -33.679 1.00 76.56 217 LEU A N 1
ATOM 1796 C CA . LEU A 1 217 ? 31.239 -0.861 -32.486 1.00 76.56 217 LEU A CA 1
ATOM 1797 C C . LEU A 1 217 ? 32.769 -0.759 -32.543 1.00 76.56 217 LEU A C 1
ATOM 1799 O O . LEU A 1 217 ? 33.361 0.038 -31.817 1.00 76.56 217 LEU A O 1
ATOM 1803 N N . GLU A 1 218 ? 33.417 -1.604 -33.341 1.00 76.69 218 GLU A N 1
ATOM 1804 C CA . GLU A 1 218 ? 34.870 -1.626 -33.515 1.00 76.69 218 GLU A CA 1
ATOM 1805 C C . GLU A 1 218 ? 35.354 -0.770 -34.682 1.00 76.69 218 GLU A C 1
ATOM 1807 O O . GLU A 1 218 ? 36.561 -0.517 -34.774 1.00 76.69 218 GLU A O 1
ATOM 1812 N N . ASP A 1 219 ? 34.440 -0.298 -35.532 1.00 73.44 219 ASP A N 1
ATOM 1813 C CA . ASP A 1 219 ? 34.764 0.602 -36.627 1.00 73.44 219 ASP A CA 1
ATOM 1814 C C . ASP A 1 219 ? 35.347 1.901 -36.067 1.00 73.44 219 ASP A C 1
ATOM 1816 O O . ASP A 1 219 ? 34.694 2.702 -35.397 1.00 73.44 219 ASP A O 1
ATOM 1820 N N . LYS A 1 220 ? 36.636 2.097 -36.341 1.00 67.56 220 LYS A N 1
ATOM 1821 C CA . LYS A 1 220 ? 37.344 3.336 -36.041 1.00 67.56 220 LYS A CA 1
ATOM 1822 C C . LYS A 1 220 ? 37.199 4.284 -37.216 1.00 67.56 220 LYS A C 1
ATOM 1824 O O . LYS A 1 220 ? 37.236 3.862 -38.373 1.00 67.56 220 LYS A O 1
ATOM 1829 N N . GLU A 1 221 ? 37.115 5.572 -36.906 1.00 68.75 221 GLU A N 1
ATOM 1830 C CA . GLU A 1 221 ? 37.216 6.626 -37.906 1.00 68.75 221 GLU A CA 1
ATOM 1831 C C . GLU A 1 221 ? 38.503 6.414 -38.716 1.00 68.75 221 GLU A C 1
ATOM 1833 O O . GLU A 1 221 ? 39.612 6.358 -38.171 1.00 68.75 221 GLU A O 1
ATOM 1838 N N . LYS A 1 222 ? 38.349 6.188 -40.025 1.00 75.12 222 LYS A N 1
ATOM 1839 C CA . LYS A 1 222 ? 39.499 6.054 -40.917 1.00 75.12 222 LYS A CA 1
ATOM 1840 C C . LYS A 1 222 ? 40.215 7.396 -40.952 1.00 75.12 222 LYS A C 1
ATOM 1842 O O . LYS A 1 222 ? 39.572 8.441 -40.961 1.00 75.12 222 LYS A O 1
ATOM 1847 N N . GLN A 1 223 ? 41.545 7.359 -40.984 1.00 74.50 223 GLN A N 1
ATOM 1848 C CA . GLN A 1 223 ? 42.333 8.580 -41.107 1.00 74.50 223 GLN A CA 1
ATOM 1849 C C . GLN A 1 223 ? 41.852 9.376 -42.321 1.00 74.50 223 GLN A C 1
ATOM 1851 O O . GLN A 1 223 ? 41.683 8.812 -43.405 1.00 74.50 223 GLN A O 1
ATOM 1856 N N . ASN A 1 224 ? 41.642 10.679 -42.124 1.00 71.81 224 ASN A N 1
ATOM 1857 C CA . ASN A 1 224 ? 41.348 11.582 -43.223 1.00 71.81 224 ASN A CA 1
ATOM 1858 C C . ASN A 1 224 ? 42.461 11.458 -44.262 1.00 71.81 224 ASN A C 1
ATOM 1860 O O . ASN A 1 224 ? 43.640 11.669 -43.968 1.00 71.81 224 ASN A O 1
ATOM 1864 N N . ILE A 1 225 ? 42.080 11.082 -45.480 1.00 75.38 225 ILE A N 1
ATOM 1865 C CA . ILE A 1 225 ? 43.014 11.030 -46.594 1.00 75.38 225 ILE A CA 1
ATOM 1866 C C . ILE A 1 225 ? 43.271 12.482 -46.988 1.00 75.38 225 ILE A C 1
ATOM 1868 O O . ILE A 1 225 ? 42.462 13.099 -47.680 1.00 75.38 225 ILE A O 1
ATOM 1872 N N . ASN A 1 226 ? 44.393 13.035 -46.529 1.00 70.62 226 ASN A N 1
ATOM 1873 C CA . ASN A 1 226 ? 44.881 14.335 -46.978 1.00 70.62 226 ASN A CA 1
ATOM 1874 C C . ASN A 1 226 ? 45.366 14.194 -48.423 1.00 70.62 226 ASN A C 1
ATOM 1876 O O . ASN A 1 226 ? 46.548 13.972 -48.686 1.00 70.62 226 ASN A O 1
ATOM 1880 N N . PHE A 1 227 ? 44.431 14.256 -49.366 1.00 71.50 227 PHE A N 1
ATOM 1881 C CA . PHE A 1 227 ? 44.749 14.228 -50.781 1.00 71.50 227 PHE A CA 1
ATOM 1882 C C . PHE A 1 227 ? 45.099 15.643 -51.242 1.00 71.50 227 PHE A C 1
ATOM 1884 O O . PHE A 1 227 ? 44.230 16.494 -51.427 1.00 71.50 227 PHE A O 1
ATOM 1891 N N . THR A 1 228 ? 46.388 15.902 -51.436 1.00 68.69 228 THR A N 1
ATOM 1892 C CA . THR A 1 228 ? 46.848 17.128 -52.087 1.00 68.69 228 THR A CA 1
ATOM 1893 C C . THR A 1 228 ? 46.586 16.990 -53.584 1.00 68.69 228 THR A C 1
ATOM 1895 O O . THR A 1 228 ? 47.343 16.330 -54.297 1.00 68.69 228 THR A O 1
ATOM 1898 N N . ILE A 1 229 ? 45.489 17.577 -54.073 1.00 68.62 229 ILE A N 1
ATOM 1899 C CA . ILE A 1 229 ? 45.195 17.612 -55.510 1.00 68.62 229 ILE A CA 1
ATOM 1900 C C . ILE A 1 229 ? 46.254 18.488 -56.181 1.00 68.62 229 ILE A C 1
ATOM 1902 O O . ILE A 1 229 ? 46.175 19.715 -56.141 1.00 68.62 229 ILE A O 1
ATOM 1906 N N . ASN A 1 230 ? 47.241 17.865 -56.820 1.00 69.38 230 ASN A N 1
ATOM 1907 C CA . ASN A 1 230 ? 48.189 18.584 -57.657 1.00 69.38 230 ASN A CA 1
ATOM 1908 C C . ASN A 1 230 ? 47.570 18.737 -59.052 1.00 69.38 230 ASN A C 1
ATOM 1910 O O . ASN A 1 230 ? 47.695 17.863 -59.912 1.00 69.38 230 ASN A O 1
ATOM 1914 N N . PHE A 1 231 ? 46.815 19.818 -59.251 1.00 70.12 231 PHE A N 1
ATOM 1915 C CA . PHE A 1 231 ? 46.195 20.104 -60.541 1.00 70.12 231 PHE A CA 1
ATOM 1916 C C . PHE A 1 231 ? 47.273 20.482 -61.561 1.00 70.12 231 PHE A C 1
ATOM 1918 O O . PHE A 1 231 ? 47.819 21.584 -61.532 1.00 70.12 231 PHE A O 1
ATOM 1925 N N . ASN A 1 232 ? 47.572 19.571 -62.487 1.00 74.94 232 ASN A N 1
ATOM 1926 C CA . ASN A 1 232 ? 48.436 19.864 -63.622 1.00 74.94 232 ASN A CA 1
ATOM 1927 C C . ASN A 1 232 ? 47.581 20.145 -64.861 1.00 74.94 232 ASN A C 1
ATOM 1929 O O . ASN A 1 232 ? 47.063 19.222 -65.489 1.00 74.94 232 ASN A O 1
ATOM 1933 N N . LYS A 1 233 ? 47.485 21.422 -65.244 1.00 69.06 233 LYS A N 1
ATOM 1934 C CA . LYS A 1 233 ? 46.790 21.863 -66.464 1.00 69.06 233 LYS A CA 1
ATOM 1935 C C . LYS A 1 233 ? 47.283 21.125 -67.718 1.00 69.06 233 LYS A C 1
ATOM 1937 O O . LYS A 1 233 ? 46.494 20.886 -68.629 1.00 69.06 233 LYS A O 1
ATOM 1942 N N . ASN A 1 234 ? 48.555 20.719 -67.755 1.00 76.88 234 ASN A N 1
ATOM 1943 C CA . ASN A 1 234 ? 49.137 20.028 -68.905 1.00 76.88 234 ASN A CA 1
ATOM 1944 C C . ASN A 1 234 ? 48.556 18.623 -69.107 1.00 76.88 234 ASN A C 1
ATOM 1946 O O . ASN A 1 234 ? 48.404 18.198 -70.247 1.00 76.88 234 ASN A O 1
ATOM 1950 N N . ASN A 1 235 ? 48.125 17.944 -68.038 1.00 74.94 235 ASN A N 1
ATOM 1951 C CA . ASN A 1 235 ? 47.498 16.619 -68.140 1.00 74.94 235 ASN A CA 1
ATOM 1952 C C . ASN A 1 235 ? 46.137 16.665 -68.853 1.00 74.94 235 ASN A C 1
ATOM 1954 O O . ASN A 1 235 ? 45.654 15.643 -69.332 1.00 74.94 235 ASN A O 1
ATOM 1958 N N . PHE A 1 236 ? 45.534 17.851 -68.949 1.00 75.44 236 PHE A N 1
ATOM 1959 C CA . PHE A 1 236 ? 44.243 18.078 -69.592 1.00 75.44 236 PHE A CA 1
ATOM 1960 C C . PHE A 1 236 ? 44.369 18.803 -70.939 1.00 75.44 236 PHE A C 1
ATOM 1962 O O . PHE A 1 236 ? 43.351 19.134 -71.544 1.00 75.44 236 PHE A O 1
ATOM 1969 N N . GLN A 1 237 ? 45.591 19.030 -71.447 1.00 80.75 237 GLN A N 1
ATOM 1970 C CA . GLN A 1 237 ? 45.798 19.661 -72.758 1.00 80.75 237 GLN A CA 1
ATOM 1971 C C . GLN A 1 237 ? 45.123 18.882 -73.887 1.00 80.75 237 GLN A C 1
ATOM 1973 O O . GLN A 1 237 ? 44.548 19.497 -74.777 1.00 80.75 237 GLN A O 1
ATOM 1978 N N . ASN A 1 238 ? 45.122 17.548 -73.820 1.00 81.88 238 ASN A N 1
ATOM 1979 C CA . ASN A 1 238 ? 44.438 16.721 -74.814 1.00 81.88 238 ASN A CA 1
ATOM 1980 C C . ASN A 1 238 ? 42.920 16.931 -74.790 1.00 81.88 238 ASN A C 1
ATOM 1982 O O . ASN A 1 238 ? 42.310 17.023 -75.849 1.00 81.88 238 ASN A O 1
ATOM 1986 N N . ILE A 1 239 ? 42.324 17.070 -73.598 1.00 82.44 239 ILE A N 1
ATOM 1987 C CA . ILE A 1 239 ? 40.891 17.370 -73.461 1.00 82.44 239 ILE A CA 1
ATOM 1988 C C . ILE A 1 239 ? 40.594 18.757 -74.024 1.00 82.44 239 ILE A C 1
ATOM 1990 O O . ILE A 1 239 ? 39.642 18.907 -74.784 1.00 82.44 239 ILE A O 1
ATOM 1994 N N . LEU A 1 240 ? 41.418 19.757 -73.698 1.00 81.81 240 LEU A N 1
ATOM 1995 C CA . LEU A 1 240 ? 41.284 21.108 -74.249 1.00 81.81 240 LEU A CA 1
ATOM 1996 C C . LEU A 1 240 ? 41.372 21.103 -75.776 1.00 81.81 240 LEU A C 1
ATOM 1998 O O . LEU A 1 240 ? 40.509 21.678 -76.425 1.00 81.81 240 LEU A O 1
ATOM 2002 N N . LYS A 1 241 ? 42.365 20.410 -76.341 1.00 83.06 241 LYS A N 1
ATOM 2003 C CA . LYS A 1 241 ? 42.563 20.313 -77.788 1.00 83.06 241 LYS A CA 1
ATOM 2004 C C . LYS A 1 241 ? 41.362 19.666 -78.481 1.00 83.06 241 LYS A C 1
ATOM 2006 O O . LYS A 1 241 ? 40.796 20.273 -79.380 1.00 83.06 241 LYS A O 1
ATOM 2011 N N . HIS A 1 242 ? 40.930 18.493 -78.014 1.00 82.62 242 HIS A N 1
ATOM 2012 C CA . HIS A 1 242 ? 39.756 17.812 -78.570 1.00 82.62 242 HIS A CA 1
ATOM 2013 C C . HIS A 1 242 ? 38.477 18.644 -78.429 1.00 82.62 242 HIS A C 1
ATOM 2015 O O . HIS A 1 242 ? 37.665 18.696 -79.347 1.00 82.62 242 HIS A O 1
ATOM 2021 N N . SER A 1 243 ? 38.294 19.316 -77.290 1.00 82.69 243 SER A N 1
ATOM 2022 C CA . SER A 1 243 ? 37.111 20.154 -77.068 1.00 82.69 243 SER A CA 1
ATOM 2023 C C . SER A 1 243 ? 37.105 21.365 -78.003 1.00 82.69 243 SER A C 1
ATOM 2025 O O . SER A 1 243 ? 36.062 21.686 -78.563 1.00 82.69 243 SER A O 1
ATOM 2027 N N . SER A 1 244 ? 38.256 22.012 -78.214 1.00 82.38 244 SER A N 1
ATOM 2028 C CA . SER A 1 244 ? 38.396 23.113 -79.174 1.00 82.38 244 SER A CA 1
ATOM 2029 C C . SER A 1 244 ? 38.130 22.663 -80.609 1.00 82.38 244 SER A C 1
ATOM 2031 O O . SER A 1 244 ? 37.384 23.336 -81.307 1.00 82.38 244 SER A O 1
ATOM 2033 N N . GLU A 1 245 ? 38.652 21.510 -81.035 1.00 83.00 245 GLU A N 1
ATOM 2034 C CA . GLU A 1 245 ? 38.394 20.962 -82.378 1.00 83.00 245 GLU A CA 1
ATOM 2035 C C . GLU A 1 245 ? 36.895 20.730 -82.634 1.00 83.00 245 GLU A C 1
ATOM 2037 O O . GLU A 1 245 ? 36.395 21.050 -83.712 1.00 83.00 245 GLU A O 1
ATOM 2042 N N . ILE A 1 246 ? 36.158 20.232 -81.635 1.00 80.06 246 ILE A N 1
ATOM 2043 C CA . ILE A 1 246 ? 34.702 20.044 -81.731 1.00 80.06 246 ILE A CA 1
ATOM 2044 C C . ILE A 1 246 ? 33.972 21.393 -81.754 1.00 80.06 246 ILE A C 1
ATOM 2046 O O . ILE A 1 246 ? 33.077 21.593 -82.573 1.00 80.06 246 ILE A O 1
ATOM 2050 N N . LEU A 1 247 ? 34.335 22.319 -80.862 1.00 78.94 247 LEU A N 1
ATOM 2051 C CA . LEU A 1 247 ? 33.654 23.612 -80.723 1.00 78.94 247 LEU A CA 1
ATOM 2052 C C . LEU A 1 247 ? 33.915 24.560 -81.902 1.00 78.94 247 LEU A C 1
ATOM 2054 O O . LEU A 1 247 ? 33.049 25.365 -82.239 1.00 78.94 247 LEU A O 1
ATOM 2058 N N . GLU A 1 248 ? 35.086 24.477 -82.533 1.00 81.12 248 GLU A N 1
ATOM 2059 C CA . GLU A 1 248 ? 35.465 25.308 -83.684 1.00 81.12 248 GLU A CA 1
ATOM 2060 C C . GLU A 1 248 ? 34.980 24.733 -85.026 1.00 81.12 248 GLU A C 1
ATOM 2062 O O . GLU A 1 248 ? 35.074 25.402 -86.063 1.00 81.12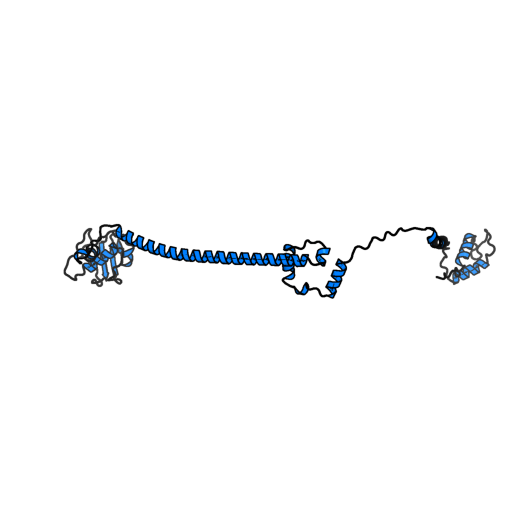 248 GLU A O 1
ATOM 2067 N N . LYS A 1 249 ? 34.414 23.518 -85.029 1.00 78.19 249 LYS A N 1
ATOM 2068 C CA . LYS A 1 249 ? 33.840 22.893 -86.222 1.00 78.19 249 LYS A CA 1
ATOM 2069 C C . LYS A 1 249 ? 32.634 23.703 -86.706 1.00 78.19 249 LYS A C 1
ATOM 2071 O O . LYS A 1 249 ? 31.557 23.688 -86.113 1.00 78.19 249 LYS A O 1
ATOM 2076 N N . LYS A 1 250 ? 32.803 24.423 -87.818 1.00 71.38 250 LYS A N 1
ATOM 2077 C CA . LYS A 1 250 ? 31.711 25.162 -88.467 1.00 71.38 250 LYS A CA 1
ATOM 2078 C C . LYS A 1 250 ? 30.694 24.184 -89.053 1.00 71.38 250 LYS A C 1
ATOM 2080 O O . LYS A 1 250 ? 30.969 23.526 -90.050 1.00 71.38 250 LYS A O 1
ATOM 2085 N N . ILE A 1 251 ? 29.505 24.137 -88.462 1.00 69.50 251 ILE A N 1
ATOM 2086 C CA . ILE A 1 251 ? 28.364 23.393 -89.001 1.00 69.50 251 ILE A CA 1
ATOM 2087 C C . ILE A 1 251 ? 27.667 24.281 -90.037 1.00 69.50 251 ILE A C 1
ATOM 2089 O O . ILE A 1 251 ? 27.199 25.373 -89.713 1.00 69.50 251 ILE A O 1
ATOM 2093 N N . ILE A 1 252 ? 27.594 23.826 -91.288 1.00 68.88 252 ILE A N 1
ATOM 2094 C CA . ILE A 1 252 ? 26.765 24.464 -92.315 1.00 68.88 252 ILE A CA 1
ATOM 2095 C C . ILE A 1 252 ? 25.371 23.845 -92.212 1.00 68.88 252 ILE A C 1
ATOM 2097 O O . ILE A 1 252 ? 25.204 22.650 -92.442 1.00 68.88 252 ILE A O 1
ATOM 2101 N N . ILE A 1 253 ? 24.368 24.645 -91.850 1.00 66.25 253 ILE A N 1
ATOM 2102 C CA . ILE A 1 253 ? 22.973 24.191 -91.816 1.00 66.25 253 ILE A CA 1
ATOM 2103 C C . ILE A 1 253 ? 22.511 23.994 -93.262 1.00 66.25 253 ILE A C 1
ATOM 2105 O O . ILE A 1 253 ? 22.405 24.962 -94.017 1.00 66.25 253 ILE A O 1
ATOM 2109 N N . LYS A 1 254 ? 22.254 22.741 -93.645 1.00 71.25 254 LYS A N 1
ATOM 2110 C CA . LYS A 1 254 ? 21.682 22.392 -94.950 1.00 71.25 254 LYS A CA 1
ATOM 2111 C C . LYS A 1 254 ? 20.159 22.354 -94.864 1.00 71.25 254 LYS A C 1
ATOM 2113 O O . LYS A 1 254 ? 19.595 21.901 -93.869 1.00 71.25 254 LYS A O 1
ATOM 2118 N N . GLU A 1 255 ? 19.495 22.839 -95.902 1.00 76.62 255 GLU A N 1
ATOM 2119 C CA . GLU A 1 255 ? 18.058 22.704 -96.093 1.00 76.62 255 GLU A CA 1
ATOM 2120 C C . GLU A 1 255 ? 17.726 21.247 -96.446 1.00 76.62 255 GLU A C 1
ATOM 2122 O O . GLU A 1 255 ? 18.477 20.564 -97.147 1.00 76.62 255 GLU A O 1
ATOM 2127 N N . ASN A 1 256 ? 16.606 20.750 -95.921 1.00 76.94 256 ASN A N 1
ATOM 2128 C CA . ASN A 1 256 ? 16.176 19.371 -96.127 1.00 76.94 256 ASN A CA 1
ATOM 2129 C C . ASN A 1 256 ? 15.565 19.210 -97.529 1.00 76.94 256 ASN A C 1
ATOM 2131 O O . ASN A 1 256 ? 14.351 19.304 -97.709 1.00 76.94 256 ASN A O 1
ATOM 2135 N N . LEU A 1 257 ? 16.425 19.029 -98.529 1.00 79.69 257 LEU A N 1
ATOM 2136 C CA . LEU A 1 257 ? 16.042 18.831 -99.924 1.00 79.69 257 LEU A CA 1
ATOM 2137 C C . LEU A 1 257 ? 15.779 17.346 -100.196 1.00 79.69 257 LEU A C 1
ATOM 2139 O O . LEU A 1 257 ? 16.574 16.492 -99.806 1.00 79.69 257 LEU A O 1
ATOM 2143 N N . THR A 1 258 ? 14.694 17.030 -100.909 1.00 82.94 258 THR A N 1
ATOM 2144 C CA . THR A 1 258 ? 14.468 15.656 -101.388 1.00 82.94 258 THR A CA 1
ATOM 2145 C C . THR A 1 258 ? 15.528 15.264 -102.421 1.00 82.94 258 THR A C 1
ATOM 2147 O O . THR A 1 258 ? 16.158 16.129 -103.037 1.00 82.94 258 THR A O 1
ATOM 2150 N N . SER A 1 259 ? 15.723 13.960 -102.637 1.00 82.75 259 SER A N 1
ATOM 2151 C CA . SER A 1 259 ? 16.713 13.449 -103.597 1.00 82.75 259 SER A CA 1
ATOM 2152 C C . SER A 1 259 ? 16.486 14.010 -105.006 1.00 82.75 259 SER A C 1
ATOM 2154 O O . SER A 1 259 ? 17.436 14.387 -105.689 1.00 82.75 259 SER A O 1
ATOM 2156 N N . GLU A 1 260 ? 15.225 14.135 -105.419 1.00 86.25 260 GLU A N 1
ATOM 2157 C CA . GLU A 1 260 ? 14.829 14.662 -106.726 1.00 86.25 260 GLU A CA 1
ATOM 2158 C C . GLU A 1 260 ? 15.139 16.158 -106.841 1.00 86.25 260 GLU A C 1
ATOM 2160 O O . GLU A 1 260 ? 15.668 16.605 -107.857 1.00 86.25 260 GLU A O 1
ATOM 2165 N N . LEU A 1 261 ? 14.861 16.936 -105.787 1.00 84.38 261 LEU A N 1
ATOM 2166 C CA . LEU A 1 261 ? 15.178 18.366 -105.748 1.00 84.38 261 LEU A CA 1
ATOM 2167 C C . LEU A 1 261 ? 16.687 18.606 -105.745 1.00 84.38 261 LEU A C 1
ATOM 2169 O O . LEU A 1 261 ? 17.158 19.523 -106.416 1.00 84.38 261 LEU A O 1
ATOM 2173 N N . ARG A 1 262 ? 17.455 17.780 -105.027 1.00 85.56 262 ARG A N 1
ATOM 2174 C CA . ARG A 1 262 ? 18.918 17.861 -105.030 1.00 85.56 262 ARG A CA 1
ATOM 2175 C C . ARG A 1 262 ? 19.479 17.569 -106.419 1.00 85.56 262 ARG A C 1
ATOM 2177 O O . ARG A 1 262 ? 20.295 18.351 -106.899 1.00 85.56 262 ARG A O 1
ATOM 2184 N N . GLN A 1 263 ? 19.004 16.513 -107.078 1.00 85.75 263 GLN A N 1
ATOM 2185 C CA . GLN A 1 263 ? 19.411 16.195 -108.446 1.00 85.75 263 GLN A CA 1
ATOM 2186 C C . GLN A 1 263 ? 19.031 17.319 -109.418 1.00 85.75 263 GLN A C 1
ATOM 2188 O O . GLN A 1 263 ? 19.853 17.732 -110.234 1.00 85.75 263 GLN A O 1
ATOM 2193 N N . TRP A 1 264 ? 17.820 17.871 -109.297 1.00 88.38 264 TRP A N 1
ATOM 2194 C CA . TRP A 1 264 ? 17.379 19.002 -110.112 1.00 88.38 264 TRP A CA 1
ATOM 2195 C C . TRP A 1 264 ? 18.266 20.239 -109.918 1.00 88.38 264 TRP A C 1
ATOM 2197 O O . TRP A 1 264 ? 18.643 20.885 -110.895 1.00 88.38 264 TRP A O 1
ATOM 2207 N N . LEU A 1 265 ? 18.647 20.553 -108.676 1.00 88.31 265 LEU A N 1
ATOM 2208 C CA . LEU A 1 265 ? 19.570 21.650 -108.374 1.00 88.31 265 LEU A CA 1
ATOM 2209 C C . LEU A 1 265 ? 20.974 21.386 -108.927 1.00 88.31 265 LEU A C 1
ATOM 2211 O O . LEU A 1 265 ? 21.572 22.289 -109.510 1.00 88.31 265 LEU A O 1
ATOM 2215 N N . GLU A 1 266 ? 21.493 20.168 -108.782 1.00 86.56 266 GLU A N 1
ATOM 2216 C CA . GLU A 1 266 ? 22.815 19.781 -109.280 1.00 86.56 266 GLU A CA 1
ATOM 2217 C C . GLU A 1 266 ? 22.884 19.835 -110.815 1.00 86.56 266 GLU A C 1
ATOM 2219 O O . GLU A 1 266 ? 23.833 20.377 -111.388 1.00 86.56 266 GLU A O 1
ATOM 2224 N N . GLU A 1 267 ? 21.863 19.327 -111.505 1.00 88.00 267 GLU A N 1
ATOM 2225 C CA . GLU A 1 267 ? 21.755 19.409 -112.962 1.00 88.00 267 GLU A CA 1
ATOM 2226 C C . GLU A 1 267 ? 21.508 20.843 -113.437 1.00 88.00 267 GLU A C 1
ATOM 2228 O O . GLU A 1 267 ? 22.166 21.306 -114.372 1.00 88.00 267 GLU A O 1
ATOM 2233 N N . GLY A 1 268 ? 20.626 21.579 -112.759 1.00 86.94 268 GLY A N 1
ATOM 2234 C CA . GLY A 1 268 ? 20.331 22.981 -113.041 1.00 86.94 268 GLY A CA 1
ATOM 2235 C C . GLY A 1 268 ? 21.563 23.877 -112.914 1.00 86.94 268 GLY A C 1
ATOM 2236 O O . GLY A 1 268 ? 21.793 24.751 -113.759 1.00 86.94 268 GLY A O 1
ATOM 2237 N N . LEU A 1 269 ? 22.411 23.635 -111.910 1.00 85.50 269 LEU A N 1
ATOM 2238 C CA . LEU A 1 269 ? 23.635 24.402 -111.685 1.00 85.50 269 LEU A CA 1
ATOM 2239 C C . LEU A 1 269 ? 24.659 24.215 -112.818 1.00 85.50 269 LEU A C 1
ATOM 2241 O O . LEU A 1 269 ? 25.374 25.160 -113.157 1.00 85.50 269 LEU A O 1
ATOM 2245 N N . LYS A 1 270 ? 24.681 23.059 -113.502 1.00 84.75 270 LYS A N 1
ATOM 2246 C CA . LYS A 1 270 ? 25.577 22.821 -114.658 1.00 84.75 270 LYS A CA 1
ATOM 2247 C C . LYS A 1 270 ? 25.354 23.814 -115.797 1.00 84.75 270 LYS A C 1
ATOM 2249 O O . LYS A 1 270 ? 26.277 24.047 -116.578 1.00 84.75 270 LYS A O 1
ATOM 2254 N N . PHE A 1 271 ? 24.167 24.408 -115.895 1.00 83.19 271 PHE A N 1
ATOM 2255 C CA . PHE A 1 271 ? 23.858 25.416 -116.907 1.00 83.19 271 PHE A CA 1
ATOM 2256 C C . PHE A 1 271 ? 24.276 26.839 -116.512 1.00 83.19 271 PHE A 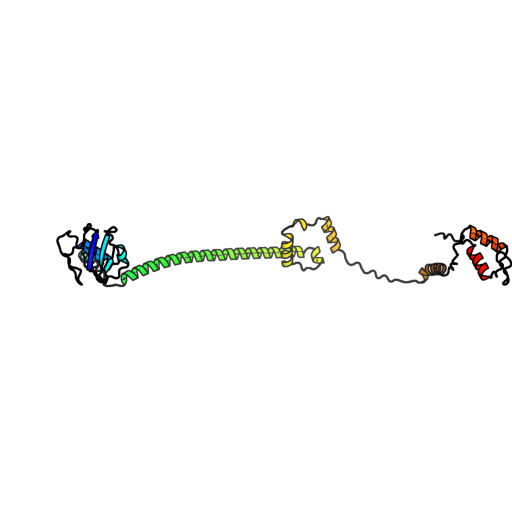C 1
ATOM 2258 O O . PHE A 1 271 ? 24.157 27.739 -117.350 1.00 83.19 271 PHE A O 1
ATOM 2265 N N . HIS A 1 272 ? 24.786 27.019 -115.288 1.00 82.00 272 HIS A N 1
ATOM 2266 C CA . HIS A 1 272 ? 25.126 28.300 -114.671 1.00 82.00 272 HIS A CA 1
ATOM 2267 C C . HIS A 1 272 ? 26.612 28.404 -114.241 1.00 82.00 272 HIS A C 1
ATOM 2269 O O . HIS A 1 272 ? 26.949 29.200 -113.376 1.00 82.00 272 HIS A O 1
ATOM 2275 N N . LYS A 1 273 ? 27.520 27.637 -114.868 1.00 66.69 273 LYS A N 1
ATOM 2276 C CA . LYS A 1 273 ? 28.948 27.500 -114.481 1.00 66.69 273 LYS A CA 1
ATOM 2277 C C . LYS A 1 273 ? 29.792 28.780 -114.505 1.00 66.69 273 LYS A C 1
ATOM 2279 O O . LYS A 1 273 ? 30.839 28.837 -113.869 1.00 66.69 273 LYS A O 1
ATOM 2284 N N . GLU A 1 274 ? 29.383 29.789 -115.263 1.00 67.00 274 GLU A N 1
ATOM 2285 C CA . GLU A 1 274 ? 30.056 31.085 -115.269 1.00 67.00 274 GLU A CA 1
ATOM 2286 C C . GLU A 1 274 ? 29.493 31.914 -114.114 1.00 67.00 274 GLU A C 1
ATOM 2288 O O . GLU A 1 274 ? 28.460 32.566 -114.264 1.00 67.00 274 GLU A O 1
ATOM 2293 N N . HIS A 1 275 ? 30.143 31.835 -112.949 1.00 64.69 275 HIS A N 1
ATOM 2294 C CA . HIS A 1 275 ? 29.793 32.567 -111.726 1.00 64.69 275 HIS A CA 1
ATOM 2295 C C . HIS A 1 275 ? 30.020 34.083 -111.897 1.00 64.69 275 HIS A C 1
ATOM 2297 O O . HIS A 1 275 ? 30.908 34.678 -111.287 1.00 64.69 275 HIS A O 1
ATOM 2303 N N . SER A 1 276 ? 29.239 34.710 -112.774 1.00 62.41 276 SER A N 1
ATOM 2304 C CA . SER A 1 276 ? 29.216 36.154 -112.993 1.00 62.41 276 SER A CA 1
ATOM 2305 C C . SER A 1 276 ? 28.179 36.806 -112.082 1.00 62.41 276 SER A C 1
ATOM 2307 O O . SER A 1 276 ? 27.079 36.286 -111.900 1.00 62.41 276 SER A O 1
ATOM 2309 N N . SER A 1 277 ? 28.484 37.999 -111.570 1.00 61.94 277 SER A N 1
ATOM 2310 C CA . SER A 1 277 ? 27.560 38.818 -110.773 1.00 61.94 277 SER A CA 1
ATOM 2311 C C . SER A 1 277 ? 26.314 39.286 -111.542 1.00 61.94 277 SER A C 1
ATOM 2313 O O . SER A 1 277 ? 25.384 39.808 -110.933 1.00 61.94 277 SER A O 1
ATOM 2315 N N . THR A 1 278 ? 26.278 39.096 -112.864 1.00 64.75 278 THR A N 1
ATOM 2316 C CA . THR A 1 278 ? 25.174 39.486 -113.758 1.00 64.75 278 THR A CA 1
ATOM 2317 C C . THR A 1 278 ? 24.367 38.301 -114.295 1.00 64.75 278 THR A C 1
ATOM 2319 O O . THR A 1 278 ? 23.535 38.473 -115.187 1.00 64.75 278 THR A O 1
ATOM 2322 N N . GLN A 1 279 ? 24.602 37.090 -113.784 1.00 78.62 279 GLN A N 1
ATOM 2323 C CA . GLN A 1 279 ? 23.951 35.888 -114.289 1.00 78.62 279 GLN A CA 1
ATOM 2324 C C . GLN A 1 279 ? 22.446 35.883 -113.991 1.00 78.62 279 GLN A C 1
ATOM 2326 O O . GLN A 1 279 ? 22.007 36.205 -112.890 1.00 78.62 279 GLN A O 1
ATOM 2331 N N . GLN A 1 280 ? 21.647 35.480 -114.979 1.00 84.38 280 GLN A N 1
ATOM 2332 C CA . GLN A 1 280 ? 20.211 35.253 -114.829 1.00 84.38 280 GLN A CA 1
ATOM 2333 C C . GLN A 1 280 ? 19.911 33.753 -114.848 1.00 84.38 280 GLN A C 1
ATOM 2335 O O . GLN A 1 280 ? 20.558 32.982 -115.560 1.00 84.38 280 GLN A O 1
ATOM 2340 N N . CYS A 1 281 ? 18.921 33.336 -114.062 1.00 84.12 281 CYS A N 1
ATOM 2341 C CA . CYS A 1 281 ? 18.440 31.964 -114.029 1.00 84.12 281 CYS A CA 1
ATOM 2342 C C . CYS A 1 281 ? 17.809 31.596 -115.376 1.00 84.12 281 CYS A C 1
ATOM 2344 O O . CYS A 1 281 ? 16.819 32.202 -115.773 1.00 84.12 281 CYS A O 1
ATOM 2346 N N . LYS A 1 282 ? 18.306 30.554 -116.047 1.00 84.00 282 LYS A N 1
ATOM 2347 C CA . LYS A 1 282 ? 17.776 30.114 -117.353 1.00 84.00 282 LYS A CA 1
ATOM 2348 C C . LYS A 1 282 ? 16.340 29.581 -117.315 1.00 84.00 282 LYS A C 1
ATOM 2350 O O . LYS A 1 282 ? 15.750 29.373 -118.368 1.00 84.00 282 LYS A O 1
ATOM 2355 N N . PHE A 1 283 ? 15.790 29.333 -116.126 1.00 86.50 283 PHE A N 1
ATOM 2356 C CA . PHE A 1 283 ? 14.410 28.878 -115.959 1.00 86.50 283 PHE A CA 1
ATOM 2357 C C . PHE A 1 283 ? 13.417 30.041 -115.825 1.00 86.50 283 PHE A C 1
ATOM 2359 O O . PHE A 1 283 ? 12.375 30.030 -116.469 1.00 86.50 283 PHE A O 1
ATOM 2366 N N . CYS A 1 284 ? 13.726 31.045 -114.996 1.00 87.88 284 CYS A N 1
ATOM 2367 C CA . CYS A 1 284 ? 12.792 32.130 -114.667 1.00 87.88 284 CYS A CA 1
ATOM 2368 C C . CYS A 1 284 ? 13.284 33.542 -115.030 1.00 87.88 284 CYS A C 1
ATOM 2370 O O . CYS A 1 284 ? 12.590 34.508 -114.733 1.00 87.88 284 CYS A O 1
ATOM 2372 N N . ASN A 1 285 ? 14.470 33.676 -115.633 1.00 83.81 285 ASN A N 1
ATOM 2373 C CA . ASN A 1 285 ? 15.158 34.926 -115.998 1.00 83.81 285 ASN A CA 1
ATOM 2374 C C . ASN A 1 285 ? 15.421 35.925 -114.853 1.00 83.81 285 ASN A C 1
ATOM 2376 O O . ASN A 1 285 ? 15.908 37.029 -115.096 1.00 83.81 285 ASN A O 1
ATOM 2380 N N . ASN A 1 286 ? 15.174 35.550 -113.597 1.00 86.94 286 ASN A N 1
ATOM 2381 C CA . ASN A 1 286 ? 15.543 36.376 -112.448 1.00 86.94 286 ASN A CA 1
ATOM 2382 C C . ASN A 1 286 ? 17.067 36.374 -112.215 1.00 86.94 286 ASN A C 1
ATOM 2384 O O . ASN A 1 286 ? 17.723 35.377 -112.533 1.00 86.94 286 ASN A O 1
ATOM 2388 N N . PRO A 1 287 ? 17.642 37.438 -111.620 1.00 85.94 287 PRO A N 1
ATOM 2389 C CA . PRO A 1 287 ? 19.052 37.467 -111.232 1.00 85.94 287 PRO A CA 1
ATOM 2390 C C . PRO A 1 287 ? 19.418 36.310 -110.291 1.00 85.94 287 PRO A C 1
ATOM 2392 O O . PRO A 1 287 ? 18.741 36.076 -109.289 1.00 85.94 287 PRO A O 1
ATOM 2395 N N . LEU A 1 288 ? 20.502 35.599 -110.600 1.00 84.69 288 LEU A N 1
ATOM 2396 C CA . LEU A 1 288 ? 21.054 34.514 -109.792 1.00 84.69 288 LEU A CA 1
ATOM 2397 C C . LEU A 1 288 ? 22.333 35.008 -109.103 1.00 84.69 288 LEU A C 1
ATOM 2399 O O . LEU A 1 288 ? 23.386 35.114 -109.723 1.00 84.69 288 LEU A O 1
ATOM 2403 N N . THR A 1 289 ? 22.232 35.347 -107.818 1.00 85.81 289 THR A N 1
ATOM 2404 C CA . THR A 1 289 ? 23.348 35.927 -107.054 1.00 85.81 289 THR A CA 1
ATOM 2405 C C . THR A 1 289 ? 24.410 34.883 -106.697 1.00 85.81 289 THR A C 1
ATOM 2407 O O . THR A 1 289 ? 24.110 33.698 -106.535 1.00 85.81 289 THR A O 1
ATOM 2410 N N . LEU A 1 290 ? 25.655 35.331 -106.486 1.00 82.94 290 LEU A N 1
ATOM 2411 C CA . LEU A 1 290 ? 26.750 34.469 -106.013 1.00 82.94 290 LEU A CA 1
ATOM 2412 C C . LEU A 1 290 ? 26.416 33.790 -104.679 1.00 82.94 290 LEU A C 1
ATOM 2414 O O . LEU A 1 290 ? 26.696 32.608 -104.507 1.00 82.94 290 LEU A O 1
ATOM 2418 N N . GLU A 1 291 ? 25.751 34.502 -103.766 1.00 83.31 291 GLU A N 1
ATOM 2419 C CA . GLU A 1 291 ? 25.275 33.939 -102.497 1.00 83.31 291 GLU A CA 1
ATOM 2420 C C . GLU A 1 291 ? 24.326 32.758 -102.716 1.00 83.31 291 GLU A C 1
ATOM 2422 O O . GLU A 1 291 ? 24.440 31.735 -102.040 1.00 83.31 291 GLU A O 1
ATOM 2427 N N . ARG A 1 292 ? 23.415 32.860 -103.695 1.00 84.81 292 ARG A N 1
ATOM 2428 C CA . ARG A 1 292 ? 22.484 31.775 -104.013 1.00 84.81 292 ARG A CA 1
ATOM 2429 C C . ARG A 1 292 ? 23.206 30.579 -104.620 1.00 84.81 292 ARG A C 1
ATOM 2431 O O . ARG A 1 292 ? 22.845 29.451 -104.301 1.00 84.81 292 ARG A O 1
ATOM 2438 N N . ILE A 1 293 ? 24.224 30.802 -105.446 1.00 83.31 293 ILE A N 1
ATOM 2439 C CA . ILE A 1 293 ? 25.027 29.716 -106.020 1.00 83.31 293 ILE A CA 1
ATOM 2440 C C . ILE A 1 293 ? 25.816 28.989 -104.925 1.00 83.31 293 ILE A C 1
ATOM 2442 O O . ILE A 1 293 ? 25.713 27.770 -104.824 1.00 83.31 293 ILE A O 1
ATOM 2446 N N . VAL A 1 294 ? 26.504 29.725 -104.046 1.00 83.44 294 VAL A N 1
ATOM 2447 C CA . VAL A 1 294 ? 27.216 29.151 -102.888 1.00 83.44 294 VAL A CA 1
ATOM 2448 C C . VAL A 1 294 ? 26.255 28.383 -101.981 1.00 83.44 294 VAL A C 1
ATOM 2450 O O . VAL A 1 294 ? 26.578 27.299 -101.495 1.00 83.44 294 VAL A O 1
ATOM 2453 N N . TRP A 1 295 ? 25.046 28.908 -101.775 1.00 85.44 295 TRP A N 1
ATOM 2454 C CA . TRP A 1 295 ? 24.007 28.201 -101.037 1.00 85.44 295 TRP A CA 1
ATOM 2455 C C . TRP A 1 295 ? 23.633 26.876 -101.717 1.00 85.44 295 TRP A C 1
ATOM 2457 O O . TRP A 1 295 ? 23.594 25.852 -101.038 1.00 85.44 295 TRP A O 1
ATOM 2467 N N . ILE A 1 296 ? 23.412 26.854 -103.037 1.00 83.69 296 ILE A N 1
ATOM 2468 C CA . ILE A 1 296 ? 23.094 25.616 -103.770 1.00 83.69 296 ILE A CA 1
ATOM 2469 C C . ILE A 1 296 ? 24.251 24.617 -103.630 1.00 83.69 296 ILE A C 1
ATOM 2471 O O . ILE A 1 296 ? 24.019 23.476 -103.241 1.00 83.69 296 ILE A O 1
ATOM 2475 N N . GLU A 1 297 ? 25.492 25.049 -103.860 1.00 83.44 297 GLU A N 1
ATOM 2476 C CA . GLU A 1 297 ? 26.690 24.205 -103.752 1.00 83.44 297 GLU A CA 1
ATOM 2477 C C . GLU A 1 297 ? 26.865 23.579 -102.365 1.00 83.44 297 GLU A C 1
ATOM 2479 O O . GLU A 1 297 ? 27.213 22.402 -102.247 1.00 83.44 297 GLU A O 1
ATOM 2484 N N . ASN A 1 298 ? 26.597 24.343 -101.306 1.00 82.88 298 ASN A N 1
ATOM 2485 C CA . ASN A 1 298 ? 26.663 23.839 -99.938 1.00 82.88 298 ASN A CA 1
ATOM 2486 C C . ASN A 1 298 ? 25.562 22.811 -99.640 1.00 82.88 298 ASN A C 1
ATOM 2488 O O . ASN A 1 298 ? 25.782 21.904 -98.844 1.00 82.88 298 ASN A O 1
ATOM 2492 N N . ASN A 1 299 ? 24.395 22.921 -100.277 1.00 81.00 299 ASN A N 1
ATOM 2493 C CA . ASN A 1 299 ? 23.251 22.039 -100.034 1.00 81.00 299 ASN A CA 1
ATOM 2494 C C . ASN A 1 299 ? 23.260 20.748 -100.877 1.00 81.00 299 ASN A C 1
ATOM 2496 O O . ASN A 1 299 ? 22.641 19.753 -100.480 1.00 81.00 299 ASN A O 1
ATOM 2500 N N . ILE A 1 300 ? 23.972 20.738 -102.012 1.00 79.94 300 ILE A N 1
ATOM 2501 C CA . ILE A 1 300 ? 24.133 19.546 -102.866 1.00 79.94 300 ILE A CA 1
ATOM 2502 C C . ILE A 1 300 ? 25.286 18.632 -102.431 1.00 79.94 300 ILE A C 1
ATOM 2504 O O . ILE A 1 300 ? 25.205 17.429 -102.656 1.00 79.94 300 ILE A O 1
ATOM 2508 N N . LYS A 1 301 ? 26.349 19.161 -101.804 1.00 71.94 301 LYS A N 1
ATOM 2509 C CA . LYS A 1 301 ? 27.473 18.336 -101.325 1.00 71.94 301 LYS A CA 1
ATOM 2510 C C . LYS A 1 301 ? 27.002 17.418 -100.196 1.00 71.94 301 LYS A C 1
ATOM 2512 O O . LYS A 1 301 ? 26.420 17.897 -99.227 1.00 71.94 301 LYS A O 1
ATOM 2517 N N . ASP A 1 302 ? 27.288 16.124 -100.281 1.00 63.09 302 ASP A N 1
ATOM 2518 C CA . ASP A 1 302 ? 27.099 15.200 -99.160 1.00 63.09 302 ASP A CA 1
ATOM 2519 C C . ASP A 1 302 ? 28.280 15.283 -98.187 1.00 63.09 302 ASP A C 1
ATOM 2521 O O . ASP A 1 302 ? 29.433 15.164 -98.593 1.00 63.09 302 ASP A O 1
ATOM 2525 N N . ASP A 1 303 ? 28.005 15.428 -96.884 1.00 60.78 303 ASP A N 1
ATOM 2526 C CA . ASP A 1 303 ? 29.040 15.377 -95.831 1.00 60.78 303 ASP A CA 1
ATOM 2527 C C . ASP A 1 303 ? 29.445 13.930 -95.499 1.00 60.78 303 ASP A C 1
ATOM 2529 O O . ASP A 1 303 ? 29.944 13.633 -94.414 1.00 60.78 303 ASP A O 1
ATOM 2533 N N . SER A 1 304 ? 29.254 12.990 -96.430 1.00 49.50 304 SER A N 1
ATOM 2534 C CA . SER A 1 304 ? 29.484 11.552 -96.235 1.00 49.50 304 SER A CA 1
ATOM 2535 C C . SER A 1 304 ? 30.958 11.163 -96.008 1.00 49.50 304 SER A C 1
ATOM 2537 O O . SER A 1 304 ? 31.287 9.978 -96.027 1.00 49.50 304 SER A O 1
ATOM 2539 N N . GLY A 1 305 ? 31.846 12.136 -95.789 1.00 45.00 305 GLY A N 1
ATOM 2540 C CA . GLY A 1 305 ? 33.262 11.952 -95.476 1.00 45.00 305 GLY A CA 1
ATOM 2541 C C . GLY A 1 305 ? 33.599 11.831 -93.987 1.00 45.00 305 GLY A C 1
ATOM 2542 O O . GLY A 1 305 ? 34.696 11.384 -93.673 1.00 45.00 305 GLY A O 1
ATOM 2543 N N . GLU A 1 306 ? 32.690 12.149 -93.063 1.00 46.03 306 GLU A N 1
ATOM 2544 C CA . GLU A 1 306 ? 32.971 12.049 -91.622 1.00 46.03 306 GLU A CA 1
ATOM 2545 C C . GLU A 1 306 ? 32.022 11.068 -90.933 1.00 46.03 306 GLU A C 1
ATOM 2547 O O . GLU A 1 306 ? 31.243 11.406 -90.046 1.00 46.03 306 GLU A O 1
ATOM 2552 N N . LYS A 1 307 ? 32.117 9.791 -91.323 1.00 36.28 307 LYS A N 1
ATOM 2553 C CA . LYS A 1 307 ? 31.811 8.719 -90.372 1.00 36.28 307 LYS A CA 1
ATOM 2554 C C . LYS A 1 307 ? 32.904 8.755 -89.309 1.00 36.28 307 LYS A C 1
ATOM 2556 O O . LYS A 1 307 ? 33.980 8.195 -89.515 1.00 36.28 307 LYS A O 1
ATOM 2561 N N . GLU A 1 308 ? 32.635 9.462 -88.217 1.00 37.69 308 GLU A N 1
ATOM 2562 C CA . GLU A 1 308 ? 33.434 9.416 -86.997 1.00 37.69 308 GLU A CA 1
ATOM 2563 C C . GLU A 1 308 ? 33.660 7.945 -86.627 1.00 37.69 308 GLU A C 1
ATOM 2565 O O . GLU A 1 308 ? 32.733 7.208 -86.285 1.00 37.69 308 GLU A O 1
ATOM 2570 N N . LYS A 1 309 ? 34.909 7.490 -86.767 1.00 33.06 309 LYS A N 1
ATOM 2571 C CA . LYS A 1 309 ? 35.370 6.297 -86.066 1.00 33.06 309 LYS A CA 1
ATOM 2572 C C . LYS A 1 309 ? 35.360 6.667 -84.587 1.00 33.06 309 LYS A C 1
ATOM 2574 O O . LYS A 1 309 ? 36.246 7.396 -84.150 1.00 33.06 309 LYS A O 1
ATOM 2579 N N . ILE A 1 310 ? 34.317 6.228 -83.887 1.00 36.44 310 ILE A N 1
ATOM 2580 C CA . ILE A 1 310 ? 34.290 6.162 -82.422 1.00 36.44 310 ILE A CA 1
ATOM 2581 C C . ILE A 1 310 ? 35.413 5.235 -81.959 1.00 36.44 310 ILE A C 1
ATOM 2583 O O . ILE A 1 310 ? 35.574 4.161 -82.593 1.00 36.44 310 ILE A O 1
#

Organism: Campylobacter jejuni (NCBI:txid197)

Sequence (310 aa):
MKILKFNEINFGSYKNFKWGNNLEEFKTINIFYGRNYSGKTTLSRIARSFELKKHNEDFLDGNFKIKLEDGNFLTQNDVIKSNLDIRVYNSDFVKENLNYLYDKKGNIKGFKSIGEEQKNIKEIIEKREEILAKRNEKLKNIQINQDDISKKQQDKIKTLNENLTNKAKVIKSSSNLTKQGNDYNKKNLEKDLIVIKNDVNIYILNDETQNKLVKILEDKEKQNINFTINFNKNNFQNILKHSSEILEKKIIIKENLTSELRQWLEEGLKFHKEHSSTQQCKFCNNPLTLERIVWIENNIKDDSGEKEKI

Secondary structure (DSSP, 8-state):
--EEEEEEEEETTEEEEE--TTSPPP-SS-----STTSSHHHHHHHHHHHHHTS--TT-TT-EEEEEETTS-EEEGGGTTT--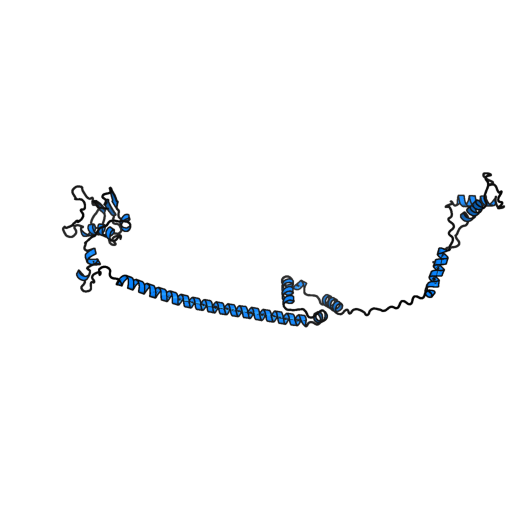------SHHHHHHHBGGGT-TTPPB--TT-THHHHHHHHHHHHHHHHHHHHHHHHHHHHHHHHHHHHHHHHHHHHHHHHHHHHHHHHHHTSHHHHTT-S---HHHHHHHHHHHTS-GGGG---HHHHHHHHHHHH-PPPPP--------GGGGHHHHHHHHHHHT----------HHHHHHHHHHHGGG-S--TT-B-TTT--B--HHHHHHHHHHHS--TT-----

InterPro domains:
  IPR026866 Protein CR006, P-loop domain [PF13166] (11-298)

Radius of gyration: 70.89 Å; chains: 1; bounding box: 120×56×180 Å

pLDDT: mean 82.12, std 11.89, range [33.06, 95.25]